Protein AF-A0A265Q9G7-F1 (afdb_monomer)

Sequence (177 aa):
MENTQQPISYIVHAETGEIEKELFEGDRIIRKKQISFSKQHGADLEEDKIYNFGQDKKFSMLSEFASKQLANEKLTASEYRILLLMISNTHYKSGLIAFGNNQPINKEWISINLGLTQKTTDNSIKTLIDRGIIAQNITNHKTKYFFNPYIQYRGRWINKTLYEMFKNTRWAKYDNK

Mean predicted aligned error: 13.47 Å

Structure (mmCIF, N/CA/C/O backbone):
data_AF-A0A265Q9G7-F1
#
_entry.id   AF-A0A265Q9G7-F1
#
loop_
_atom_site.group_PDB
_atom_site.id
_atom_site.type_symbol
_atom_site.label_atom_id
_atom_site.label_alt_id
_atom_site.label_comp_id
_atom_site.label_asym_id
_atom_site.label_entity_id
_atom_site.label_seq_id
_atom_site.pdbx_PDB_ins_code
_atom_site.Cartn_x
_atom_site.Cartn_y
_atom_site.Cartn_z
_atom_site.occupancy
_atom_site.B_iso_or_equiv
_atom_site.auth_seq_id
_atom_site.auth_comp_id
_atom_site.auth_asym_id
_atom_site.auth_atom_id
_atom_site.pdbx_PDB_model_num
ATOM 1 N N . MET A 1 1 ? -11.920 0.282 -57.283 1.00 40.09 1 MET A N 1
ATOM 2 C CA . MET A 1 1 ? -11.358 1.442 -56.564 1.00 40.09 1 MET A CA 1
ATOM 3 C C . MET A 1 1 ? -10.400 0.868 -55.540 1.00 40.09 1 MET A C 1
ATOM 5 O O . MET A 1 1 ? -10.856 0.187 -54.631 1.00 40.09 1 MET A O 1
ATOM 9 N N . GLU A 1 2 ? -9.098 0.975 -55.797 1.00 44.06 2 GLU A N 1
ATOM 10 C CA . GLU A 1 2 ? -8.053 0.414 -54.934 1.00 44.06 2 GLU A CA 1
ATOM 11 C C . GLU A 1 2 ? -8.030 1.160 -53.602 1.00 44.06 2 GLU A C 1
ATOM 13 O O . GLU A 1 2 ? -7.984 2.387 -53.561 1.00 44.06 2 GLU A O 1
ATOM 18 N N . ASN A 1 3 ? -8.124 0.402 -52.515 1.00 50.28 3 ASN A N 1
ATOM 19 C CA . ASN A 1 3 ? -8.133 0.915 -51.155 1.00 50.28 3 ASN A CA 1
ATOM 20 C C . ASN A 1 3 ? -6.670 1.136 -50.738 1.00 50.28 3 ASN A C 1
ATOM 22 O O . ASN A 1 3 ? -6.029 0.232 -50.205 1.00 50.28 3 ASN A O 1
ATOM 26 N N . THR A 1 4 ? -6.097 2.294 -51.062 1.00 56.06 4 THR A N 1
ATOM 27 C CA . THR A 1 4 ? -4.732 2.644 -50.653 1.00 56.06 4 THR A CA 1
ATOM 28 C C . THR A 1 4 ? -4.720 2.987 -49.166 1.00 56.06 4 THR A C 1
ATOM 30 O O . THR A 1 4 ? -5.197 4.034 -48.730 1.00 56.06 4 THR A O 1
ATOM 33 N N . GLN A 1 5 ? -4.209 2.050 -48.369 1.00 65.75 5 GLN A N 1
ATOM 34 C CA . GLN A 1 5 ? -4.050 2.180 -46.925 1.00 65.75 5 GLN A CA 1
ATOM 35 C C . GLN A 1 5 ? -3.048 3.306 -46.630 1.00 65.75 5 GLN A C 1
ATOM 37 O O . GLN A 1 5 ? -1.950 3.306 -47.181 1.00 65.75 5 GLN A O 1
ATOM 42 N N . GLN A 1 6 ? -3.420 4.286 -45.802 1.00 75.56 6 GLN A N 1
ATOM 43 C CA . GLN A 1 6 ? -2.514 5.383 -45.454 1.00 75.56 6 GLN A CA 1
ATOM 44 C C . GLN A 1 6 ? -1.495 4.929 -44.396 1.00 75.56 6 GLN A C 1
ATOM 46 O O . GLN A 1 6 ? -1.888 4.290 -43.414 1.00 75.56 6 GLN A O 1
ATOM 51 N N . PRO A 1 7 ? -0.202 5.255 -44.559 1.00 78.75 7 PRO A N 1
ATOM 52 C CA . PRO A 1 7 ? 0.814 4.931 -43.568 1.00 78.75 7 PRO A CA 1
ATOM 53 C C . PRO A 1 7 ? 0.627 5.768 -42.297 1.00 78.75 7 PRO A C 1
ATOM 55 O O . PRO A 1 7 ? 0.321 6.960 -42.341 1.00 78.75 7 PRO A O 1
ATOM 58 N N . ILE A 1 8 ? 0.826 5.134 -41.142 1.00 84.31 8 ILE A N 1
ATOM 59 C CA . ILE A 1 8 ? 0.659 5.748 -39.816 1.00 84.31 8 ILE A CA 1
ATOM 60 C C . ILE A 1 8 ? 1.959 6.357 -39.279 1.00 84.31 8 ILE A C 1
ATOM 62 O O . ILE A 1 8 ? 1.926 7.150 -38.338 1.00 84.31 8 ILE A O 1
ATOM 66 N N . SER A 1 9 ? 3.113 5.964 -39.825 1.00 82.00 9 SER A N 1
ATOM 67 C CA . SER A 1 9 ? 4.425 6.465 -39.411 1.00 82.00 9 SER A CA 1
ATOM 68 C C . SER A 1 9 ? 5.483 6.204 -40.486 1.00 82.00 9 SER A C 1
ATOM 70 O O . SER A 1 9 ? 5.289 5.365 -41.364 1.00 82.00 9 SER A O 1
ATOM 72 N N . TYR A 1 10 ? 6.616 6.897 -40.392 1.00 85.50 10 TYR A N 1
ATOM 73 C CA . TYR A 1 10 ? 7.725 6.810 -41.339 1.00 85.50 10 TYR A CA 1
ATOM 74 C C . TYR A 1 10 ? 9.041 6.549 -40.605 1.00 85.50 10 TYR A C 1
ATOM 76 O O . TYR A 1 10 ? 9.284 7.080 -39.519 1.00 85.50 10 TYR A O 1
ATOM 84 N N . ILE A 1 11 ? 9.905 5.742 -41.213 1.00 81.06 11 ILE A N 1
ATOM 85 C CA . ILE A 1 11 ? 11.304 5.585 -40.826 1.00 81.06 11 ILE A CA 1
ATOM 86 C C . ILE A 1 11 ? 12.108 6.535 -41.703 1.00 81.06 11 ILE A C 1
ATOM 88 O O . ILE A 1 11 ? 12.110 6.402 -42.925 1.00 81.06 11 ILE A O 1
ATOM 92 N N . VAL A 1 12 ? 12.759 7.503 -41.066 1.00 81.50 12 VAL A N 1
ATOM 93 C CA . VAL A 1 12 ? 13.508 8.564 -41.740 1.00 81.50 12 VAL A CA 1
ATOM 94 C C . VAL A 1 12 ? 14.987 8.402 -41.423 1.00 81.50 12 VAL A C 1
ATOM 96 O O . VAL A 1 12 ? 15.357 8.245 -40.255 1.00 81.50 12 VAL A O 1
ATOM 99 N N . HIS A 1 13 ? 15.828 8.459 -42.453 1.00 77.44 13 HIS A N 1
ATOM 100 C CA . HIS A 1 13 ? 17.273 8.453 -42.290 1.00 77.44 13 HIS A CA 1
ATOM 101 C C . HIS A 1 13 ? 17.716 9.775 -41.648 1.00 77.44 13 HIS A C 1
ATOM 103 O O . HIS A 1 13 ? 17.494 10.859 -42.190 1.00 77.44 13 HIS A O 1
ATOM 109 N N . ALA A 1 14 ? 18.318 9.695 -40.460 1.00 72.31 14 ALA A N 1
ATOM 110 C CA . ALA A 1 14 ? 18.518 10.853 -39.584 1.00 72.31 14 ALA A CA 1
ATOM 111 C C . ALA A 1 14 ? 19.419 11.951 -40.179 1.00 72.31 14 ALA A C 1
ATOM 113 O O . ALA A 1 14 ? 19.280 13.113 -39.809 1.00 72.31 14 ALA A O 1
ATOM 114 N N . GLU A 1 15 ? 20.331 11.590 -41.083 1.00 72.81 15 GLU A N 1
ATOM 115 C CA . GLU A 1 15 ? 21.311 12.517 -41.663 1.00 72.81 15 GLU A CA 1
ATOM 116 C C . GLU A 1 15 ? 20.863 13.111 -43.004 1.00 72.81 15 GLU A C 1
ATOM 118 O O . GLU A 1 15 ? 21.258 14.223 -43.342 1.00 72.81 15 GLU A O 1
ATOM 123 N N . THR A 1 16 ? 20.029 12.396 -43.764 1.00 79.25 16 THR A N 1
ATOM 124 C CA . THR A 1 16 ? 19.610 12.807 -45.119 1.00 79.25 16 THR A CA 1
ATOM 125 C C . THR A 1 16 ? 18.163 13.286 -45.169 1.00 79.25 16 THR A C 1
ATOM 127 O O . THR A 1 16 ? 17.771 13.950 -46.123 1.00 79.25 16 THR A O 1
ATOM 130 N N . GLY A 1 17 ? 17.356 12.975 -44.148 1.00 75.69 17 GLY A N 1
ATOM 131 C CA . GLY A 1 17 ? 15.930 13.301 -44.117 1.00 75.69 17 GLY A CA 1
ATOM 132 C C . GLY A 1 17 ? 15.085 12.475 -45.092 1.00 75.69 17 GLY A C 1
ATOM 133 O O . GLY A 1 17 ? 13.884 12.709 -45.203 1.00 75.69 17 GLY A O 1
ATOM 134 N N . GLU A 1 18 ? 15.688 11.509 -45.786 1.00 82.94 18 GLU A N 1
ATOM 135 C CA . GLU A 1 18 ? 14.992 10.640 -46.727 1.00 82.94 18 GLU A CA 1
ATOM 136 C C . GLU A 1 18 ? 14.140 9.610 -45.982 1.00 82.94 18 GLU A C 1
ATOM 138 O O . GLU A 1 18 ? 14.549 9.036 -44.967 1.00 82.94 18 GLU A O 1
ATOM 143 N N . ILE A 1 19 ? 12.929 9.380 -46.488 1.00 83.88 19 ILE A N 1
ATOM 144 C CA . ILE A 1 19 ? 12.031 8.352 -45.969 1.00 83.88 19 ILE A CA 1
ATOM 145 C C . ILE A 1 19 ? 12.534 7.003 -46.479 1.00 83.88 19 ILE A C 1
ATOM 147 O O . ILE A 1 19 ? 12.417 6.695 -47.661 1.00 83.88 19 ILE A O 1
ATOM 151 N N . GLU A 1 20 ? 13.079 6.185 -45.584 1.00 80.62 20 GLU A N 1
ATOM 152 C CA . GLU A 1 20 ? 13.533 4.834 -45.920 1.00 80.62 20 GLU A CA 1
ATOM 153 C C . GLU A 1 20 ? 12.378 3.836 -45.957 1.00 80.62 20 GLU A C 1
ATOM 155 O O . GLU A 1 20 ? 12.434 2.833 -46.674 1.00 80.62 20 GLU A O 1
ATOM 160 N N . LYS A 1 21 ? 11.345 4.054 -45.132 1.00 81.56 21 LYS A N 1
ATOM 161 C CA . LYS A 1 21 ? 10.238 3.106 -45.017 1.00 81.56 21 LYS A CA 1
ATOM 162 C C . LYS A 1 21 ? 8.968 3.721 -44.458 1.00 81.56 21 LYS A C 1
ATOM 164 O O . LYS A 1 21 ? 9.014 4.567 -43.571 1.00 81.56 21 LYS A O 1
ATOM 169 N N . GLU A 1 22 ? 7.838 3.200 -44.906 1.00 85.88 22 GLU A N 1
ATOM 170 C CA . GLU A 1 22 ? 6.513 3.516 -44.380 1.00 85.88 22 GLU A CA 1
ATOM 171 C C . GLU A 1 22 ? 6.042 2.388 -43.455 1.00 85.88 22 GLU A C 1
ATOM 173 O O . GLU A 1 22 ? 6.339 1.214 -43.692 1.00 85.88 22 GLU A O 1
ATOM 178 N N . LEU A 1 23 ? 5.350 2.746 -42.375 1.00 82.06 23 LEU A N 1
ATOM 179 C CA . LEU A 1 23 ? 4.762 1.811 -41.420 1.00 82.06 23 LEU A CA 1
ATOM 180 C C . LEU A 1 23 ? 3.245 1.903 -41.494 1.00 82.06 23 LEU A C 1
ATOM 182 O O . LEU A 1 23 ? 2.675 2.991 -41.376 1.00 82.06 23 LEU A O 1
ATOM 186 N N . PHE A 1 24 ? 2.603 0.748 -41.617 1.00 84.81 24 PHE A N 1
ATOM 187 C CA . PHE A 1 24 ? 1.154 0.625 -41.655 1.00 84.81 24 PHE A CA 1
ATOM 188 C C . PHE A 1 24 ? 0.618 0.097 -40.323 1.00 84.81 24 PHE A C 1
ATOM 190 O O . PHE A 1 24 ? 1.358 -0.323 -39.427 1.00 84.81 24 PHE A O 1
ATOM 197 N N . GLU A 1 25 ? -0.698 0.162 -40.155 1.00 68.38 25 GLU A N 1
ATOM 198 C CA . GLU A 1 25 ? -1.356 -0.310 -38.942 1.00 68.38 25 GLU A CA 1
ATOM 199 C C . GLU A 1 25 ? -1.080 -1.807 -38.710 1.00 68.38 25 GLU A C 1
ATOM 201 O O . GLU A 1 25 ? -1.406 -2.654 -39.536 1.00 68.38 25 GLU A O 1
ATOM 206 N N . GLY A 1 26 ? -0.451 -2.127 -37.573 1.00 75.00 26 GLY A N 1
ATOM 207 C CA . GLY A 1 26 ? -0.029 -3.486 -37.212 1.00 75.00 26 GLY A CA 1
ATOM 208 C C . GLY A 1 26 ? 1.482 -3.724 -37.290 1.00 75.00 26 GLY A C 1
ATOM 209 O O . GLY A 1 26 ? 1.981 -4.635 -36.619 1.00 75.00 26 GLY A O 1
ATOM 210 N N . ASP A 1 27 ? 2.225 -2.875 -38.004 1.00 75.75 27 ASP A N 1
ATOM 211 C CA . ASP A 1 27 ? 3.679 -2.990 -38.100 1.00 75.75 27 ASP A CA 1
ATOM 212 C C . ASP A 1 27 ? 4.377 -2.663 -36.775 1.00 75.75 27 ASP A C 1
ATOM 214 O O . ASP A 1 27 ? 3.950 -1.818 -35.980 1.00 75.75 27 ASP A O 1
ATOM 218 N N . ARG A 1 28 ? 5.497 -3.349 -36.519 1.00 71.25 28 ARG A N 1
ATOM 219 C CA . ARG A 1 28 ? 6.314 -3.155 -35.315 1.00 71.25 28 ARG A CA 1
ATOM 220 C C . ARG A 1 28 ? 7.788 -3.045 -35.668 1.00 71.25 28 ARG A C 1
ATOM 222 O O . ARG A 1 28 ? 8.357 -3.940 -36.287 1.00 71.25 28 ARG A O 1
ATOM 229 N N . ILE A 1 29 ? 8.437 -1.996 -35.170 1.00 73.44 29 ILE A N 1
ATOM 230 C CA . ILE A 1 29 ? 9.898 -1.898 -35.193 1.00 73.44 29 ILE A CA 1
ATOM 231 C C . ILE A 1 29 ? 10.451 -2.755 -34.051 1.00 73.44 29 ILE A C 1
ATOM 233 O O . ILE A 1 29 ? 10.266 -2.442 -32.874 1.00 73.44 29 ILE A O 1
ATOM 237 N N . ILE A 1 30 ? 11.150 -3.835 -34.397 1.00 72.31 30 ILE A N 1
ATOM 238 C CA . ILE A 1 30 ? 11.772 -4.745 -33.429 1.00 72.31 30 ILE A CA 1
ATOM 239 C C . ILE A 1 30 ? 13.288 -4.662 -33.581 1.00 72.31 30 ILE A C 1
ATOM 241 O O . ILE A 1 30 ? 13.830 -4.769 -34.680 1.00 72.31 30 ILE A O 1
ATOM 245 N N . ARG A 1 31 ? 14.006 -4.490 -32.465 1.00 72.00 31 ARG A N 1
ATOM 246 C CA . ARG A 1 31 ? 15.474 -4.441 -32.493 1.00 72.00 31 ARG A CA 1
ATOM 247 C C . ARG A 1 31 ? 16.039 -5.817 -32.840 1.00 72.00 31 ARG A C 1
ATOM 249 O O . ARG A 1 31 ? 15.601 -6.823 -32.287 1.00 72.00 31 ARG A O 1
ATOM 256 N N . LYS A 1 32 ? 17.104 -5.861 -33.648 1.00 72.75 32 LYS A N 1
ATOM 257 C CA . LYS A 1 32 ? 17.791 -7.106 -34.050 1.00 72.75 32 LYS A CA 1
ATOM 258 C C . LYS A 1 32 ? 18.142 -8.011 -32.857 1.00 72.75 32 LYS A C 1
ATOM 260 O O . LYS A 1 32 ? 17.951 -9.217 -32.942 1.00 72.75 32 LYS A O 1
ATOM 265 N N . LYS A 1 33 ? 18.533 -7.418 -31.718 1.00 69.94 33 LYS A N 1
ATOM 266 C CA . LYS A 1 33 ? 18.811 -8.121 -30.449 1.00 69.94 33 LYS A CA 1
ATOM 267 C C . LYS A 1 33 ? 17.591 -8.845 -29.853 1.00 69.94 33 LYS A C 1
ATOM 269 O O . LYS A 1 33 ? 17.749 -9.902 -29.257 1.00 69.94 33 LYS A O 1
ATOM 274 N N . GLN A 1 34 ? 16.384 -8.290 -29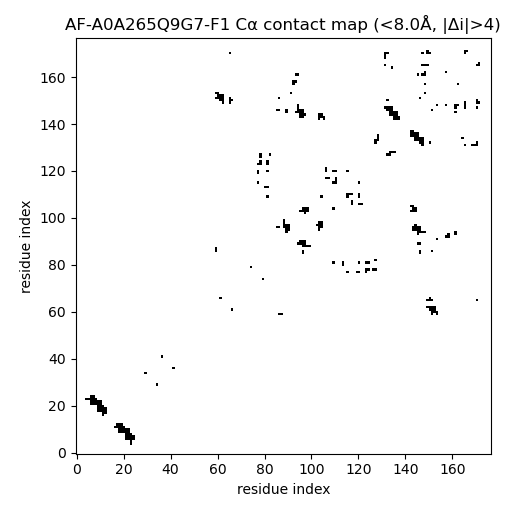.995 1.00 54.53 34 GLN A N 1
ATOM 275 C CA . GLN A 1 34 ? 15.147 -8.942 -29.540 1.00 54.53 34 GLN A CA 1
ATOM 276 C C . GLN A 1 34 ? 14.759 -10.103 -30.458 1.00 54.53 34 GLN A C 1
ATOM 278 O O . GLN A 1 34 ? 14.300 -11.131 -29.972 1.00 54.53 34 GLN A O 1
ATOM 283 N N . ILE A 1 35 ? 14.990 -9.963 -31.769 1.00 65.50 35 ILE A N 1
ATOM 284 C CA . ILE A 1 35 ? 14.746 -11.035 -32.743 1.00 65.50 35 ILE A CA 1
ATOM 285 C C . ILE A 1 35 ? 15.688 -12.211 -32.480 1.00 65.50 35 ILE A C 1
ATOM 287 O O . ILE A 1 35 ? 15.236 -13.350 -32.445 1.00 65.50 35 ILE A O 1
ATOM 291 N N . SER A 1 36 ? 16.981 -11.951 -32.268 1.00 68.31 36 SER A N 1
ATOM 292 C CA . SER A 1 36 ? 17.952 -13.013 -31.991 1.00 68.31 36 SER A CA 1
ATOM 293 C C . SER A 1 36 ? 17.699 -13.697 -30.648 1.00 68.31 36 SER A C 1
ATOM 295 O O . SER A 1 36 ? 17.735 -14.919 -30.596 1.00 68.31 36 SER A O 1
ATOM 297 N N . PHE A 1 37 ? 17.344 -12.952 -29.597 1.00 64.19 37 PHE A N 1
ATOM 298 C CA . PHE A 1 37 ? 16.966 -13.543 -28.309 1.00 64.19 37 PHE A CA 1
ATOM 299 C C . PHE A 1 37 ? 15.726 -14.448 -28.422 1.00 64.19 37 PHE A C 1
ATOM 301 O O . PHE A 1 37 ? 15.760 -15.582 -27.955 1.00 64.19 37 PHE A O 1
ATOM 308 N N . SER A 1 38 ? 14.674 -13.973 -29.102 1.00 58.59 38 SER A N 1
ATOM 309 C CA . SER A 1 38 ? 13.429 -14.724 -29.323 1.00 58.59 38 SER A CA 1
ATOM 310 C C . SER A 1 38 ? 13.631 -15.962 -30.203 1.00 58.59 38 SER A C 1
ATOM 312 O O . SER A 1 38 ? 13.090 -17.017 -29.911 1.00 58.59 38 SER A O 1
ATOM 314 N N . LYS A 1 39 ? 14.462 -15.881 -31.252 1.00 66.12 39 LYS A N 1
ATOM 315 C CA . LYS A 1 39 ? 14.786 -17.047 -32.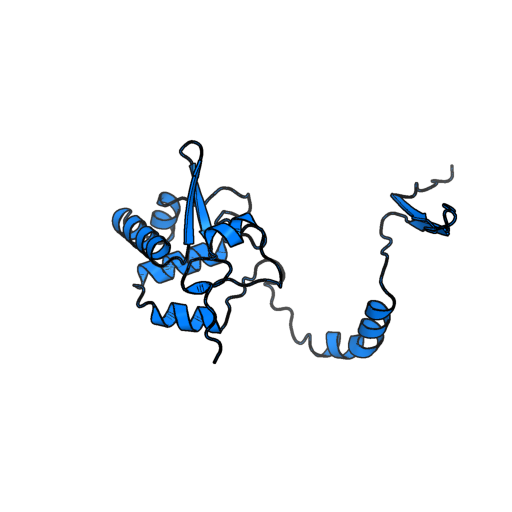092 1.00 66.12 39 LYS A CA 1
ATOM 316 C C . LYS A 1 39 ? 15.619 -18.099 -31.362 1.00 66.12 39 LYS A C 1
ATOM 318 O O . LYS A 1 39 ? 15.466 -19.277 -31.648 1.00 66.12 39 LYS A O 1
ATOM 323 N N . GLN A 1 40 ? 16.512 -17.672 -30.471 1.00 64.88 40 GLN A N 1
ATOM 324 C CA . GLN A 1 40 ? 17.463 -18.559 -29.801 1.00 64.88 40 GLN A CA 1
ATOM 325 C C . GLN A 1 40 ? 16.873 -19.247 -28.561 1.00 64.88 40 GLN A C 1
ATOM 327 O O . GLN A 1 40 ? 17.315 -20.336 -28.236 1.00 64.88 40 GLN A O 1
ATOM 332 N N . HIS A 1 41 ? 15.870 -18.641 -27.918 1.00 58.06 41 HIS A N 1
ATOM 333 C CA . HIS A 1 41 ? 15.236 -19.161 -26.694 1.00 58.06 41 HIS A CA 1
ATOM 334 C C . HIS A 1 41 ? 13.718 -19.347 -26.852 1.00 58.06 41 HIS A C 1
ATOM 336 O O . HIS A 1 41 ? 13.001 -19.523 -25.875 1.00 58.06 41 HIS A O 1
ATOM 342 N N . GLY A 1 42 ? 13.187 -19.228 -28.073 1.00 56.75 42 GLY A N 1
ATOM 343 C CA . GLY A 1 42 ? 11.744 -19.276 -28.328 1.00 56.75 42 GLY A CA 1
ATOM 344 C C . GLY A 1 42 ? 11.127 -20.646 -28.065 1.00 56.75 42 GLY A C 1
ATOM 345 O O . GLY A 1 42 ? 9.974 -20.705 -27.657 1.00 56.75 42 GLY A O 1
ATOM 346 N N . ALA A 1 43 ? 11.902 -21.717 -28.264 1.00 55.16 43 ALA A N 1
ATOM 347 C CA . ALA A 1 43 ? 11.505 -23.079 -27.918 1.00 55.16 43 ALA A CA 1
ATOM 348 C C . ALA A 1 43 ? 11.440 -23.253 -26.391 1.00 55.16 43 ALA A C 1
ATOM 350 O O . ALA A 1 43 ? 10.379 -23.587 -25.879 1.00 55.16 43 ALA A O 1
ATOM 351 N N . ASP A 1 44 ? 12.500 -22.878 -25.669 1.00 55.12 44 ASP A N 1
ATOM 352 C CA . ASP A 1 44 ? 12.564 -22.936 -24.198 1.00 55.12 44 ASP A CA 1
ATOM 353 C C . ASP A 1 44 ? 11.450 -22.103 -23.525 1.00 55.12 44 ASP A C 1
ATOM 355 O O . ASP A 1 44 ? 10.844 -22.513 -22.539 1.00 55.12 44 ASP A O 1
ATOM 359 N N . LEU A 1 45 ? 11.120 -20.934 -24.093 1.00 55.19 45 LEU A N 1
ATOM 360 C CA . LEU A 1 45 ? 10.052 -20.050 -23.603 1.00 55.19 45 LEU A CA 1
ATOM 361 C C . LEU A 1 45 ? 8.634 -20.612 -23.796 1.00 55.19 45 LEU A C 1
ATOM 363 O O . LEU A 1 45 ? 7.710 -20.130 -23.138 1.00 55.19 45 LEU A O 1
ATOM 367 N N . GLU A 1 46 ? 8.436 -21.547 -24.724 1.00 56.16 46 GLU A N 1
ATOM 368 C CA . GLU A 1 46 ? 7.159 -22.239 -24.947 1.00 56.16 46 GLU A CA 1
ATOM 369 C C . GLU A 1 46 ? 7.111 -23.578 -24.195 1.00 56.16 46 GLU A C 1
ATOM 371 O O . GLU A 1 46 ? 6.053 -23.940 -23.687 1.00 56.16 46 GLU A O 1
ATOM 376 N N . GLU A 1 47 ? 8.245 -24.269 -24.050 1.00 53.38 47 GLU A N 1
ATOM 377 C CA . GLU A 1 47 ? 8.360 -25.552 -23.342 1.00 53.38 47 GLU A CA 1
ATOM 378 C C . GLU A 1 47 ? 8.146 -25.401 -21.820 1.00 53.38 47 GLU A C 1
ATOM 380 O O . GLU A 1 47 ? 7.482 -26.232 -21.201 1.00 53.38 47 GLU A O 1
ATOM 385 N N . ASP A 1 48 ? 8.574 -24.276 -21.231 1.00 53.75 48 ASP A N 1
ATOM 386 C CA . ASP A 1 48 ? 8.352 -23.947 -19.810 1.00 53.75 48 ASP A CA 1
ATOM 387 C C . ASP A 1 48 ? 6.954 -23.364 -19.500 1.00 53.75 48 ASP A C 1
ATOM 389 O O . ASP A 1 48 ? 6.604 -23.126 -18.335 1.00 53.75 48 ASP A O 1
ATOM 393 N N . LYS A 1 49 ? 6.098 -23.132 -20.505 1.00 54.72 49 LYS A N 1
ATOM 394 C CA . LYS A 1 49 ? 4.701 -22.708 -20.290 1.00 54.72 49 LYS A CA 1
ATOM 395 C C . LYS A 1 49 ? 3.821 -23.920 -19.999 1.00 54.72 49 LYS A C 1
ATOM 397 O O . LYS A 1 49 ? 2.931 -24.268 -20.766 1.00 54.72 49 LYS A O 1
ATOM 402 N N . ILE A 1 50 ? 4.049 -24.541 -18.846 1.00 55.56 50 ILE A N 1
ATOM 403 C CA . ILE A 1 50 ? 3.387 -25.796 -18.471 1.00 55.56 50 ILE A CA 1
ATOM 404 C C . ILE A 1 50 ? 1.866 -25.594 -18.288 1.00 55.56 50 ILE A C 1
ATOM 406 O O . ILE A 1 50 ? 1.083 -26.450 -18.688 1.00 55.56 50 ILE A O 1
ATOM 410 N N . TYR A 1 51 ? 1.419 -24.450 -17.746 1.00 56.81 51 TYR A N 1
ATOM 411 C CA . TYR A 1 51 ? -0.008 -24.125 -17.591 1.00 56.81 51 TYR A CA 1
ATOM 412 C C . TYR A 1 51 ? -0.280 -22.615 -17.639 1.00 56.81 51 TYR A C 1
ATOM 414 O O . TYR A 1 51 ? 0.473 -21.810 -17.087 1.00 56.81 51 TYR A O 1
ATOM 422 N N . ASN A 1 52 ? -1.414 -22.222 -18.232 1.00 57.81 52 ASN A N 1
ATOM 423 C CA . ASN A 1 52 ? -1.932 -20.863 -18.086 1.00 57.81 52 ASN A CA 1
ATOM 424 C C . ASN A 1 52 ? -2.443 -20.663 -16.647 1.00 57.81 52 ASN A C 1
ATOM 426 O O . ASN A 1 52 ? -3.436 -21.263 -16.243 1.00 57.81 52 ASN A O 1
ATOM 430 N N . PHE A 1 53 ? -1.772 -19.796 -15.888 1.00 62.00 53 PHE A N 1
ATOM 431 C CA . PHE A 1 53 ? -2.095 -19.480 -14.493 1.00 62.00 53 PHE A CA 1
ATOM 432 C C . PHE A 1 53 ? -3.446 -18.751 -14.307 1.00 62.00 53 PHE A C 1
ATOM 434 O O . PHE A 1 53 ? -3.895 -18.568 -13.178 1.00 62.00 53 PHE A O 1
ATOM 441 N N . GLY A 1 54 ? -4.109 -18.308 -15.385 1.00 60.75 54 GLY A N 1
ATOM 442 C CA . GLY A 1 54 ? -5.478 -17.767 -15.352 1.00 60.75 54 GLY A CA 1
ATOM 443 C C . GLY A 1 54 ? -5.638 -16.415 -14.638 1.00 60.75 54 GLY A C 1
ATOM 444 O O . GLY A 1 54 ? -6.758 -15.934 -14.457 1.00 60.75 54 GLY A O 1
ATOM 445 N N . GLN A 1 55 ? -4.534 -15.792 -14.210 1.00 60.16 55 GLN A N 1
ATOM 446 C CA . GLN A 1 55 ? -4.486 -14.464 -13.575 1.00 60.16 55 GLN A CA 1
ATOM 447 C C . GLN A 1 55 ? -3.691 -13.437 -14.391 1.00 60.16 55 GLN A C 1
ATOM 449 O O . GLN A 1 55 ? -3.314 -12.368 -13.899 1.00 60.16 55 GLN A O 1
ATOM 454 N N . ASP A 1 56 ? -3.465 -13.751 -15.658 1.00 55.72 56 ASP A N 1
ATOM 455 C CA . ASP A 1 56 ? -2.603 -13.120 -16.655 1.00 55.72 56 ASP A CA 1
ATOM 456 C C . ASP A 1 56 ? -2.829 -11.606 -16.853 1.00 55.72 56 ASP A C 1
ATOM 458 O O . ASP A 1 56 ? -2.006 -10.928 -17.465 1.00 55.72 56 ASP A O 1
ATOM 462 N N . LYS A 1 57 ? -3.878 -11.024 -16.252 1.00 57.00 57 LYS A N 1
ATOM 463 C CA . LYS A 1 57 ? -4.192 -9.586 -16.330 1.00 57.00 57 LYS A CA 1
ATOM 464 C C . LYS A 1 57 ? -4.265 -8.844 -14.989 1.00 57.00 57 LYS A C 1
ATOM 466 O O . LYS A 1 57 ? -4.324 -7.616 -15.006 1.00 57.00 57 LYS A O 1
ATOM 471 N N . LYS A 1 58 ? -4.278 -9.528 -13.835 1.00 63.66 58 LYS A N 1
ATOM 472 C CA . LYS A 1 58 ? -4.539 -8.894 -12.519 1.00 63.66 58 LYS A CA 1
ATOM 473 C C . LYS A 1 58 ? -3.743 -9.495 -11.355 1.00 63.66 58 LYS A C 1
ATOM 475 O O . LYS A 1 58 ? -4.265 -9.651 -10.259 1.00 63.66 58 LYS A O 1
ATOM 480 N N . PHE A 1 59 ? -2.469 -9.805 -11.563 1.00 67.50 59 PHE A N 1
ATOM 481 C CA . PHE A 1 59 ? -1.584 -10.156 -10.449 1.00 67.50 59 PHE A CA 1
ATOM 482 C C . PHE A 1 59 ? -0.931 -8.901 -9.849 1.00 67.50 59 PHE A C 1
ATOM 484 O O . PHE A 1 59 ? -0.890 -7.848 -10.491 1.00 67.50 59 PHE A O 1
ATOM 491 N N . SER A 1 60 ? -0.415 -9.006 -8.630 1.00 69.94 60 SER A N 1
ATOM 492 C CA . SER A 1 60 ? 0.447 -8.020 -7.974 1.00 69.94 60 SER A CA 1
ATOM 493 C C . SER A 1 60 ? 1.691 -8.746 -7.469 1.00 69.94 60 SER A C 1
ATOM 495 O O . SER A 1 60 ? 1.592 -9.903 -7.072 1.00 69.94 60 SER A O 1
ATOM 497 N N . MET A 1 61 ? 2.852 -8.093 -7.505 1.00 76.38 61 MET A N 1
ATOM 498 C CA . MET A 1 61 ? 4.101 -8.666 -7.010 1.00 76.38 61 MET A CA 1
ATOM 499 C C . MET A 1 61 ? 4.512 -7.942 -5.728 1.00 76.38 61 MET A C 1
ATOM 501 O O . MET A 1 61 ? 4.559 -6.712 -5.681 1.00 76.38 61 MET A O 1
ATOM 505 N N . LEU A 1 62 ? 4.779 -8.718 -4.683 1.00 80.00 62 LEU A N 1
ATOM 506 C CA . LEU A 1 62 ? 5.372 -8.240 -3.440 1.00 80.00 62 LEU A CA 1
ATOM 507 C C . LEU A 1 62 ? 6.850 -8.618 -3.447 1.00 80.00 62 LEU A C 1
ATOM 509 O O . LEU A 1 62 ? 7.202 -9.736 -3.817 1.00 80.00 62 LEU A O 1
ATOM 513 N N . SER A 1 63 ? 7.714 -7.682 -3.055 1.00 77.38 63 SER A N 1
ATOM 514 C CA . SER A 1 63 ? 9.137 -7.979 -2.876 1.00 77.38 63 SER A CA 1
ATOM 515 C C . SER A 1 63 ? 9.304 -9.011 -1.756 1.00 77.38 63 SER A C 1
ATOM 517 O O . SER A 1 63 ? 8.636 -8.909 -0.726 1.00 77.38 63 SER A O 1
ATOM 519 N N . GLU A 1 64 ? 10.194 -9.991 -1.921 1.00 80.62 64 GLU A N 1
ATOM 520 C CA . GLU A 1 64 ? 10.496 -10.967 -0.864 1.00 80.62 64 GLU A CA 1
ATOM 521 C C . GLU A 1 64 ? 11.005 -10.267 0.406 1.00 80.62 64 GLU A C 1
ATOM 523 O O . GLU A 1 64 ? 10.532 -10.539 1.512 1.00 80.62 64 GLU A O 1
ATOM 528 N N . PHE A 1 65 ? 11.915 -9.303 0.236 1.00 82.12 65 PHE A N 1
ATOM 529 C CA . PHE A 1 65 ? 12.444 -8.478 1.319 1.00 82.12 65 PHE A CA 1
ATOM 530 C C . PHE A 1 65 ? 11.322 -7.729 2.043 1.00 82.12 65 PHE A C 1
ATOM 532 O O . PHE A 1 65 ? 11.196 -7.813 3.265 1.00 82.12 65 PHE A O 1
ATOM 539 N N . ALA A 1 66 ? 10.449 -7.064 1.285 1.00 83.94 66 ALA A N 1
ATOM 540 C CA . ALA A 1 66 ? 9.336 -6.323 1.861 1.00 83.94 66 ALA A CA 1
ATOM 541 C C . ALA A 1 66 ? 8.294 -7.233 2.521 1.00 83.94 66 ALA A C 1
ATOM 543 O O . ALA A 1 66 ? 7.718 -6.861 3.537 1.00 83.94 66 ALA A O 1
ATOM 544 N N . SER A 1 67 ? 8.068 -8.432 1.982 1.00 86.88 67 SER A N 1
ATOM 545 C CA . SER A 1 67 ? 7.142 -9.415 2.553 1.00 86.88 67 SER A CA 1
ATOM 546 C C . SER A 1 67 ? 7.629 -9.896 3.920 1.00 86.88 67 SER A C 1
ATOM 548 O O . SER A 1 67 ? 6.851 -9.945 4.871 1.00 86.88 67 SER A O 1
ATOM 550 N N . LYS A 1 68 ? 8.935 -10.170 4.051 1.00 88.31 68 LYS A N 1
ATOM 551 C CA . LYS A 1 68 ? 9.574 -10.506 5.333 1.00 88.31 68 LYS A CA 1
ATOM 552 C C . LYS A 1 68 ? 9.505 -9.343 6.323 1.00 88.31 68 LYS A C 1
ATOM 554 O O . LYS A 1 68 ? 9.197 -9.552 7.493 1.00 88.31 68 LYS A O 1
ATOM 559 N N . GLN A 1 69 ? 9.757 -8.118 5.864 1.00 87.69 69 GLN A N 1
ATOM 560 C CA . GLN A 1 69 ? 9.622 -6.929 6.707 1.00 87.69 69 GLN A CA 1
ATOM 561 C C . GLN A 1 69 ? 8.180 -6.727 7.185 1.00 87.69 69 GLN A C 1
ATOM 563 O O . GLN A 1 69 ? 7.967 -6.562 8.382 1.00 87.69 69 GLN A O 1
ATOM 568 N N . LEU A 1 70 ? 7.194 -6.823 6.285 1.00 91.75 70 LEU A N 1
ATOM 569 C CA . LEU A 1 70 ? 5.771 -6.746 6.620 1.00 91.75 70 LEU A CA 1
ATOM 570 C C . LEU A 1 70 ? 5.386 -7.783 7.674 1.00 91.75 70 LEU A C 1
ATOM 572 O O . LEU A 1 70 ? 4.738 -7.415 8.647 1.00 91.75 70 LEU A O 1
ATOM 576 N N . ALA A 1 71 ? 5.833 -9.036 7.530 1.00 90.94 71 ALA A N 1
ATOM 577 C CA . ALA A 1 71 ? 5.578 -10.091 8.512 1.00 90.94 71 ALA A CA 1
ATOM 578 C C . ALA A 1 71 ? 6.089 -9.726 9.922 1.00 90.94 71 ALA A C 1
ATOM 580 O O . ALA A 1 71 ? 5.460 -10.068 10.925 1.00 90.94 71 ALA A O 1
ATOM 581 N N . ASN A 1 72 ? 7.189 -8.971 10.001 1.00 90.62 72 ASN A N 1
ATOM 582 C CA . ASN A 1 72 ? 7.790 -8.509 11.251 1.00 90.62 72 ASN A CA 1
ATOM 583 C C . ASN A 1 72 ? 7.173 -7.212 11.806 1.00 90.62 72 ASN A C 1
ATOM 585 O O . ASN A 1 72 ? 7.518 -6.812 12.919 1.00 90.62 72 ASN A O 1
ATOM 589 N N . GLU A 1 73 ? 6.239 -6.562 11.100 1.00 90.12 73 GLU A N 1
ATOM 590 C CA . GLU A 1 73 ? 5.643 -5.295 11.551 1.00 90.12 73 GLU A CA 1
ATOM 591 C C . GLU A 1 73 ? 4.667 -5.416 12.719 1.00 90.12 73 GLU A C 1
ATOM 593 O O . GLU A 1 73 ? 4.207 -4.398 13.243 1.00 90.12 73 GLU A O 1
ATOM 598 N N . LYS A 1 74 ? 4.375 -6.647 13.160 1.00 93.69 74 LYS A N 1
ATOM 599 C CA . LYS A 1 74 ? 3.429 -6.939 14.249 1.00 93.69 74 LYS A CA 1
ATOM 600 C C . LYS A 1 74 ? 2.058 -6.290 14.017 1.00 93.69 74 LYS A C 1
ATOM 602 O O . LYS A 1 74 ? 1.411 -5.850 14.967 1.00 93.69 74 LYS A O 1
ATOM 607 N N . LEU A 1 75 ? 1.626 -6.228 12.756 1.00 96.25 75 LEU A N 1
ATOM 608 C CA . LEU A 1 75 ? 0.281 -5.784 12.411 1.00 96.25 75 LEU A CA 1
ATOM 609 C C . LEU A 1 75 ? -0.749 -6.755 13.001 1.00 96.25 75 LEU A C 1
ATOM 611 O O 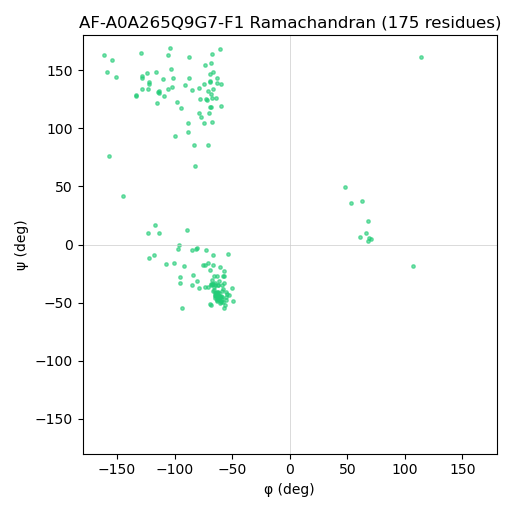. LEU A 1 75 ? -0.550 -7.970 13.052 1.00 96.25 75 LEU A O 1
ATOM 615 N N . THR A 1 76 ? -1.870 -6.208 13.441 1.00 97.62 76 THR A N 1
ATOM 616 C CA . THR A 1 76 ? -3.039 -6.973 13.867 1.00 97.62 76 THR A CA 1
ATOM 617 C C . THR A 1 76 ? -3.686 -7.689 12.680 1.00 97.62 76 THR A C 1
ATOM 619 O O . THR A 1 76 ? -3.487 -7.332 11.516 1.00 97.62 76 THR A O 1
ATOM 622 N N . ALA A 1 77 ? -4.539 -8.676 12.964 1.00 96.94 77 ALA A N 1
ATOM 623 C CA . ALA A 1 77 ? -5.291 -9.380 11.924 1.00 96.94 77 ALA A CA 1
ATOM 624 C C . ALA A 1 77 ? -6.114 -8.419 11.042 1.00 96.94 77 ALA A C 1
ATOM 626 O O . ALA A 1 77 ? -6.137 -8.563 9.821 1.00 96.94 77 ALA A O 1
ATOM 627 N N . SER A 1 78 ? -6.752 -7.406 11.638 1.00 97.94 78 SER A N 1
ATOM 628 C CA . SER A 1 78 ? -7.526 -6.400 10.898 1.00 97.94 78 SER A CA 1
ATOM 629 C C . SER A 1 78 ? -6.648 -5.544 9.985 1.00 97.94 78 SER A C 1
ATOM 631 O O . SER A 1 78 ? -7.013 -5.303 8.836 1.00 97.94 78 SER A O 1
ATOM 633 N N . GLU A 1 79 ? -5.470 -5.133 10.457 1.00 98.31 79 GLU A N 1
ATOM 634 C CA . GLU A 1 79 ? -4.511 -4.365 9.657 1.00 98.31 79 GLU A CA 1
ATOM 635 C C . GLU A 1 79 ? -3.992 -5.175 8.469 1.00 98.31 79 GLU A C 1
ATOM 637 O O . GLU A 1 79 ? -3.959 -4.651 7.358 1.00 98.31 79 GLU A O 1
ATOM 642 N N . TYR A 1 80 ? -3.681 -6.462 8.657 1.00 97.31 80 TYR A N 1
ATOM 643 C CA . TYR A 1 80 ? -3.306 -7.341 7.546 1.00 97.31 80 TYR A CA 1
ATOM 644 C C . TYR A 1 80 ? -4.439 -7.533 6.535 1.00 97.31 80 TYR A C 1
ATOM 646 O O . TYR A 1 80 ? -4.193 -7.499 5.3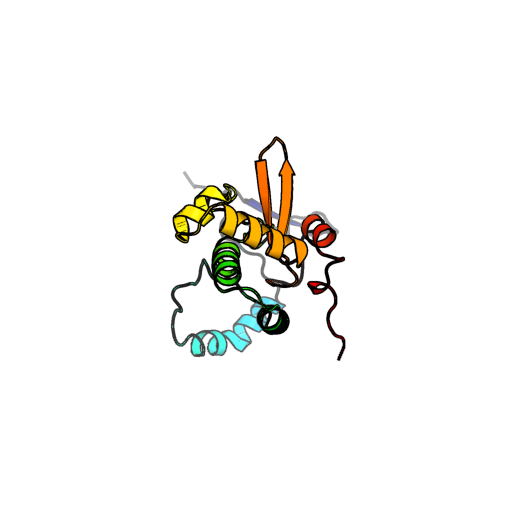30 1.00 97.31 80 TYR A O 1
ATOM 654 N N . ARG A 1 81 ? -5.689 -7.694 6.987 1.00 97.81 81 ARG A N 1
ATOM 655 C CA . ARG A 1 81 ? -6.845 -7.810 6.078 1.00 97.81 81 ARG A CA 1
ATOM 656 C C . ARG A 1 81 ? -7.016 -6.550 5.228 1.00 97.81 81 ARG A C 1
ATOM 658 O O . ARG A 1 81 ? -7.200 -6.657 4.017 1.00 97.81 81 ARG A O 1
ATOM 665 N N . ILE A 1 82 ? -6.900 -5.370 5.840 1.00 98.19 82 ILE A N 1
ATOM 666 C CA . ILE A 1 82 ? -6.958 -4.084 5.127 1.00 98.19 82 ILE A CA 1
ATOM 667 C C . ILE A 1 82 ? -5.779 -3.947 4.162 1.00 98.19 82 ILE A C 1
ATOM 669 O O . ILE A 1 82 ? -5.979 -3.567 3.011 1.00 98.19 82 ILE A O 1
ATOM 673 N N . LEU A 1 83 ? -4.568 -4.299 4.597 1.00 96.12 83 LEU A N 1
ATOM 674 C CA . LEU A 1 83 ? -3.363 -4.265 3.774 1.00 96.12 83 LEU A CA 1
ATOM 675 C C . LEU A 1 83 ? -3.521 -5.102 2.498 1.00 96.12 83 LEU A C 1
ATOM 677 O O . LEU A 1 83 ? -3.294 -4.598 1.401 1.00 96.12 83 LEU A O 1
ATOM 681 N N . LEU A 1 84 ? -3.938 -6.363 2.635 1.00 94.50 84 LEU A N 1
ATOM 682 C CA . LEU A 1 84 ? -4.134 -7.282 1.511 1.00 94.50 84 LEU A CA 1
ATOM 683 C C . LEU A 1 84 ? -5.225 -6.781 0.555 1.00 94.50 84 LEU A C 1
ATOM 685 O O . LEU A 1 84 ? -5.046 -6.817 -0.665 1.00 94.50 84 LEU A O 1
ATOM 689 N N . LEU A 1 85 ? -6.321 -6.240 1.100 1.00 95.06 85 LEU A N 1
ATOM 690 C CA . LEU A 1 85 ? -7.376 -5.621 0.301 1.00 95.06 85 LEU A CA 1
ATOM 691 C C . LEU A 1 85 ? -6.844 -4.419 -0.494 1.00 95.06 85 LEU A C 1
ATOM 693 O O . LEU A 1 85 ? -7.116 -4.306 -1.690 1.00 95.06 85 LEU A O 1
ATOM 697 N N . MET A 1 86 ? -6.046 -3.551 0.131 1.00 94.69 86 MET A N 1
ATOM 698 C CA . MET A 1 86 ? -5.434 -2.404 -0.543 1.00 94.69 86 MET A CA 1
ATOM 699 C C . MET A 1 86 ? -4.447 -2.837 -1.633 1.00 94.69 86 MET A C 1
ATOM 701 O O . MET A 1 86 ? -4.551 -2.327 -2.744 1.00 94.69 86 MET A O 1
ATOM 705 N N . ILE A 1 87 ? -3.575 -3.823 -1.372 1.00 91.38 87 ILE A N 1
ATOM 706 C CA . ILE A 1 87 ? -2.616 -4.366 -2.359 1.00 91.38 87 ILE A CA 1
ATOM 707 C C . ILE A 1 87 ? -3.332 -4.827 -3.631 1.00 91.38 87 ILE A C 1
ATOM 709 O O . ILE A 1 87 ? -2.865 -4.547 -4.738 1.00 91.38 87 ILE A O 1
ATOM 713 N N . SER A 1 88 ? -4.473 -5.510 -3.482 1.00 89.25 88 SER A N 1
ATOM 714 C CA . SER A 1 88 ? -5.264 -6.012 -4.615 1.00 89.25 88 SER A CA 1
ATOM 715 C C . SER A 1 88 ? -5.892 -4.905 -5.476 1.00 89.25 88 SER A C 1
ATOM 717 O O . SER A 1 88 ? -6.249 -5.150 -6.626 1.00 89.25 88 SER A O 1
ATOM 719 N N . ASN A 1 89 ? -5.985 -3.682 -4.945 1.00 91.88 89 ASN A N 1
ATOM 720 C CA . ASN A 1 89 ? -6.563 -2.512 -5.606 1.00 91.88 89 ASN A CA 1
ATOM 721 C C . ASN A 1 89 ? -5.525 -1.413 -5.901 1.00 91.88 89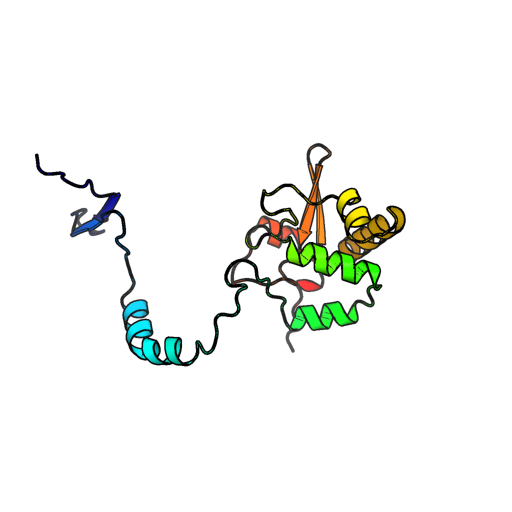 ASN A C 1
ATOM 723 O O . ASN A 1 89 ? -5.881 -0.298 -6.286 1.00 91.88 89 ASN A O 1
ATOM 727 N N . THR A 1 90 ? -4.233 -1.691 -5.723 1.00 91.19 90 THR A N 1
ATOM 728 C CA . THR A 1 90 ? -3.174 -0.742 -6.069 1.00 91.19 90 THR A CA 1
ATOM 729 C C . THR A 1 90 ? -2.924 -0.745 -7.575 1.00 91.19 90 THR A C 1
ATOM 731 O O . THR A 1 90 ? -2.586 -1.763 -8.182 1.00 91.19 90 THR A O 1
ATOM 734 N N . HIS A 1 91 ? -3.000 0.433 -8.185 1.00 87.38 91 HIS A N 1
ATOM 735 C CA . HIS A 1 91 ? -2.641 0.658 -9.578 1.00 87.38 91 HIS A CA 1
ATOM 736 C C . HIS A 1 91 ? -1.128 0.623 -9.778 1.00 87.38 91 HIS A C 1
ATOM 738 O O . HIS A 1 91 ? -0.382 1.410 -9.198 1.00 87.38 91 HIS A O 1
ATOM 744 N N . TYR A 1 92 ? -0.690 -0.238 -10.694 1.00 78.00 92 TYR A N 1
ATOM 745 C CA . TYR A 1 92 ? 0.716 -0.532 -10.985 1.00 78.00 92 TYR A CA 1
ATOM 746 C C . TYR A 1 92 ? 1.617 0.696 -11.204 1.00 78.00 92 TYR A C 1
ATOM 748 O O . TYR A 1 92 ? 2.707 0.761 -10.649 1.00 78.00 92 TYR A O 1
ATOM 756 N N . LYS A 1 93 ? 1.193 1.659 -12.036 1.00 79.12 93 LYS A N 1
ATOM 757 C CA . LYS A 1 93 ? 2.052 2.791 -12.440 1.00 79.12 93 LYS A CA 1
ATOM 758 C C . LYS A 1 93 ? 2.030 3.946 -11.444 1.00 79.12 93 LYS A C 1
ATOM 760 O O . LYS A 1 93 ? 3.015 4.663 -11.308 1.00 79.12 93 LYS A O 1
ATOM 765 N N . SER A 1 94 ? 0.875 4.181 -10.830 1.00 87.00 94 SER A N 1
ATOM 766 C CA . SER A 1 94 ? 0.624 5.368 -10.012 1.00 87.00 94 SER A CA 1
ATOM 767 C C . SER A 1 94 ? 0.744 5.101 -8.516 1.00 87.00 94 SER A C 1
ATOM 769 O O . SER A 1 94 ? 0.807 6.059 -7.753 1.00 87.00 94 SER A O 1
ATOM 771 N N . GLY A 1 95 ? 0.725 3.834 -8.090 1.00 89.81 95 GLY A N 1
ATOM 772 C CA . GLY A 1 95 ? 0.600 3.449 -6.685 1.00 89.81 95 GLY A CA 1
ATOM 773 C C . GLY A 1 95 ? -0.767 3.780 -6.080 1.00 89.81 95 GLY A C 1
ATOM 774 O O . GLY A 1 95 ? -0.959 3.574 -4.889 1.00 89.81 95 GLY A O 1
ATOM 775 N N . LEU A 1 96 ? -1.719 4.305 -6.862 1.00 93.44 96 LEU A N 1
ATOM 776 C CA . LEU A 1 96 ? -3.034 4.715 -6.371 1.00 93.44 96 LEU A CA 1
ATOM 777 C C . LEU A 1 96 ? -3.852 3.493 -5.946 1.00 93.44 96 LEU A C 1
ATOM 779 O O . LEU A 1 96 ? -4.033 2.577 -6.739 1.00 93.44 96 LEU A O 1
ATOM 783 N N . ILE A 1 97 ? -4.408 3.518 -4.740 1.00 94.88 97 ILE A N 1
ATOM 784 C CA . ILE A 1 97 ? -5.335 2.494 -4.255 1.00 94.88 97 ILE A CA 1
ATOM 785 C C . ILE A 1 97 ? -6.753 2.907 -4.661 1.00 94.88 97 ILE A C 1
ATOM 787 O O . ILE A 1 97 ? -7.343 3.840 -4.104 1.00 94.88 97 ILE A O 1
ATOM 791 N N . ALA A 1 98 ? -7.283 2.244 -5.684 1.00 94.56 98 ALA A N 1
ATOM 792 C CA . ALA A 1 98 ? -8.550 2.588 -6.314 1.00 94.56 98 ALA A CA 1
ATOM 793 C C . ALA A 1 98 ? -9.183 1.366 -6.980 1.00 94.56 98 ALA A C 1
ATOM 795 O O . ALA A 1 98 ? -8.503 0.418 -7.365 1.00 94.56 98 ALA A O 1
ATOM 796 N N . PHE A 1 99 ? -10.493 1.423 -7.193 1.00 92.06 99 PHE A N 1
ATOM 797 C CA . PHE A 1 99 ? -11.183 0.443 -8.020 1.00 92.06 99 PHE A CA 1
ATOM 798 C C . PHE A 1 99 ? -10.648 0.452 -9.463 1.00 92.06 99 PHE A C 1
ATOM 800 O O . PHE A 1 99 ? -9.953 1.378 -9.899 1.00 92.06 99 PHE A O 1
ATOM 807 N N . GLY A 1 100 ? -11.023 -0.561 -10.250 1.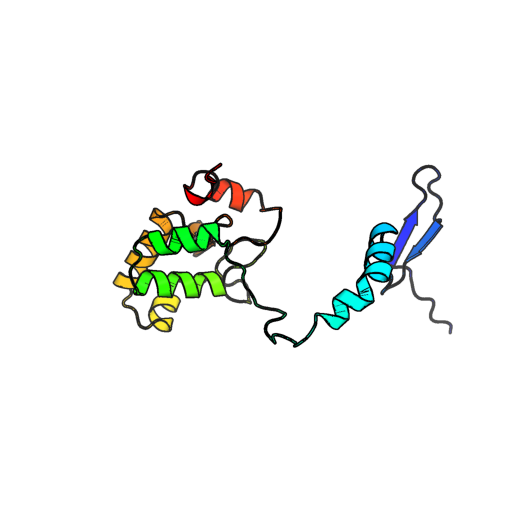00 85.12 100 GLY A N 1
ATOM 808 C CA . GLY A 1 100 ? -10.613 -0.673 -11.656 1.00 85.12 100 GLY A CA 1
ATOM 809 C C . GLY A 1 100 ? -11.005 0.528 -12.534 1.00 85.12 100 GLY A C 1
ATOM 810 O O . GLY A 1 100 ? -10.350 0.784 -13.537 1.00 85.12 100 GLY A O 1
ATOM 811 N N . ASN A 1 101 ? -12.019 1.302 -12.134 1.00 87.12 101 ASN A N 1
ATOM 812 C CA . ASN A 1 101 ? -12.459 2.536 -12.798 1.00 87.12 101 ASN A CA 1
ATOM 813 C C . ASN A 1 101 ? -11.745 3.811 -12.288 1.00 87.12 101 ASN A C 1
ATOM 815 O O . ASN A 1 101 ? -12.201 4.917 -12.568 1.00 87.12 101 ASN A O 1
ATOM 819 N N . ASN A 1 102 ? -10.656 3.672 -11.524 1.00 86.25 102 ASN A N 1
ATOM 820 C CA . ASN A 1 102 ? -9.888 4.756 -10.894 1.00 86.25 102 ASN A CA 1
ATOM 821 C C . ASN A 1 102 ? -10.618 5.553 -9.799 1.00 86.25 102 ASN A C 1
ATOM 823 O O . ASN A 1 102 ? -10.089 6.566 -9.332 1.00 86.25 102 ASN A O 1
ATOM 827 N N . GLN A 1 103 ? -11.794 5.116 -9.341 1.00 90.12 103 GLN A N 1
ATOM 828 C CA . GLN A 1 103 ? -12.408 5.721 -8.161 1.00 90.12 103 GLN A CA 1
ATOM 829 C C . GLN A 1 103 ? -11.632 5.313 -6.896 1.00 90.12 103 GLN A C 1
ATOM 831 O O . GLN A 1 103 ? -11.456 4.114 -6.662 1.00 90.12 103 GLN A O 1
ATOM 836 N N . PRO A 1 104 ? -11.151 6.273 -6.078 1.00 92.81 104 PRO A N 1
ATOM 837 C CA . PRO A 1 104 ? -10.414 5.961 -4.858 1.00 92.81 104 PRO A CA 1
ATOM 838 C C . PRO A 1 104 ? -11.246 5.128 -3.887 1.00 92.81 104 PRO A C 1
ATOM 840 O O . PRO A 1 104 ? -12.423 5.416 -3.662 1.00 92.81 104 PRO A O 1
ATOM 843 N N . ILE A 1 105 ? -10.610 4.134 -3.272 1.00 93.75 105 ILE A N 1
ATOM 844 C CA . ILE A 1 105 ? -11.239 3.372 -2.196 1.00 93.75 105 ILE A CA 1
ATOM 845 C C . ILE A 1 105 ? -11.336 4.260 -0.954 1.00 93.75 105 ILE A C 1
ATOM 847 O O . ILE A 1 105 ? -10.359 4.895 -0.552 1.00 93.75 105 ILE A O 1
ATOM 851 N N . ASN A 1 106 ? -12.517 4.292 -0.338 1.00 94.19 106 ASN A N 1
ATOM 852 C CA . ASN A 1 106 ? -12.763 5.028 0.897 1.00 94.19 106 ASN A CA 1
ATOM 853 C C . ASN A 1 106 ? -12.881 4.082 2.106 1.00 94.19 106 ASN A C 1
ATOM 855 O O . ASN A 1 106 ? -13.066 2.871 1.969 1.00 94.19 106 ASN A O 1
ATOM 859 N N . LYS A 1 107 ? -12.753 4.653 3.308 1.00 96.06 107 LYS A N 1
ATOM 860 C CA . LYS A 1 107 ? -12.767 3.902 4.572 1.00 96.06 107 LYS A CA 1
ATOM 861 C C . LYS A 1 107 ? -14.112 3.233 4.863 1.00 96.06 107 LYS A C 1
ATOM 863 O O . LYS A 1 107 ? -14.140 2.151 5.446 1.00 96.06 107 LYS A O 1
ATOM 868 N N . GLU A 1 108 ? -15.205 3.862 4.440 1.00 96.56 108 GLU A N 1
ATOM 869 C CA . GLU A 1 108 ? -16.564 3.340 4.605 1.00 96.56 108 GLU A CA 1
ATOM 870 C C . GLU A 1 108 ? -16.707 1.999 3.881 1.00 96.56 108 GLU A C 1
ATOM 872 O O . GLU A 1 108 ? -17.071 0.986 4.475 1.00 96.56 108 GLU A O 1
ATOM 877 N N . TRP A 1 109 ? -16.294 1.963 2.613 1.00 96.56 109 TRP A N 1
ATOM 878 C CA . TRP A 1 109 ? -16.312 0.756 1.802 1.00 96.56 109 TRP A CA 1
ATOM 879 C C . TRP A 1 109 ? -15.419 -0.344 2.379 1.00 96.56 109 TRP A C 1
ATOM 881 O O . TRP A 1 109 ? -15.842 -1.494 2.422 1.00 96.56 109 TRP A O 1
ATOM 891 N N . ILE A 1 110 ? -14.218 -0.012 2.871 1.00 97.69 110 ILE A N 1
ATOM 892 C CA . ILE A 1 110 ? -13.327 -0.998 3.513 1.00 97.69 110 ILE A CA 1
ATOM 893 C C . ILE A 1 110 ? -14.001 -1.608 4.749 1.00 97.69 110 ILE A C 1
ATOM 895 O O . ILE A 1 110 ? -13.965 -2.825 4.929 1.00 97.69 110 ILE A O 1
ATOM 899 N N . SER A 1 111 ? -14.627 -0.770 5.581 1.00 98.06 111 SER A N 1
ATOM 900 C CA . SER A 1 111 ? -15.317 -1.205 6.801 1.00 98.06 111 SER A CA 1
ATOM 901 C C . SER A 1 111 ? -16.435 -2.191 6.474 1.00 98.06 111 SER A C 1
ATOM 903 O O . SER A 1 111 ? -16.474 -3.285 7.035 1.00 98.06 111 SER A O 1
ATOM 905 N N . ILE A 1 112 ? -17.284 -1.842 5.502 1.00 97.88 112 ILE A N 1
ATOM 906 C CA . ILE A 1 112 ? -18.389 -2.690 5.041 1.00 97.88 112 ILE A CA 1
ATOM 907 C C . ILE A 1 112 ? -17.855 -3.989 4.426 1.00 97.88 112 ILE A C 1
ATOM 909 O O . ILE A 1 112 ? -18.302 -5.072 4.793 1.00 97.88 112 ILE A O 1
ATOM 913 N N . ASN A 1 113 ? -16.874 -3.899 3.524 1.00 96.94 113 ASN A N 1
ATOM 914 C CA . ASN A 1 113 ? -16.353 -5.050 2.788 1.00 96.94 113 ASN A CA 1
ATOM 915 C C . ASN A 1 113 ? -15.668 -6.081 3.700 1.00 96.94 113 ASN A C 1
ATOM 917 O O . ASN A 1 113 ? -15.764 -7.280 3.452 1.00 96.94 113 ASN A O 1
ATOM 921 N N . LEU A 1 114 ? -15.001 -5.628 4.765 1.00 97.56 114 LEU A N 1
ATOM 922 C CA . LEU A 1 114 ? -14.301 -6.505 5.705 1.00 97.56 114 LEU A CA 1
ATOM 923 C C . LEU A 1 114 ? -15.112 -6.841 6.966 1.00 97.56 114 LEU A C 1
ATOM 925 O O . LEU A 1 114 ? -14.629 -7.628 7.788 1.00 97.56 114 LEU A O 1
ATOM 929 N N . GLY A 1 115 ? -16.310 -6.272 7.136 1.00 97.75 115 GLY A N 1
ATOM 930 C CA . GLY A 1 115 ? -17.113 -6.431 8.351 1.00 97.75 115 GLY A CA 1
ATOM 931 C C . GLY A 1 115 ? -16.423 -5.860 9.595 1.00 97.75 115 GLY A C 1
ATOM 932 O O . GLY A 1 115 ? -16.462 -6.469 10.662 1.00 97.75 115 GLY A O 1
ATOM 933 N N . LEU A 1 116 ? -15.722 -4.734 9.450 1.00 98.06 116 LEU A N 1
ATOM 934 C CA . LEU A 1 116 ? -15.011 -4.051 10.532 1.00 98.06 116 LEU A CA 1
ATOM 935 C C . LEU A 1 116 ? -15.793 -2.820 10.994 1.00 98.06 116 LEU A C 1
ATOM 937 O O . LEU A 1 116 ? -16.478 -2.170 10.207 1.00 98.06 116 LEU A O 1
ATOM 941 N N . THR A 1 117 ? -15.646 -2.453 12.268 1.00 98.19 117 THR A N 1
ATOM 942 C CA . THR A 1 117 ? -16.175 -1.168 12.746 1.00 98.19 117 THR A CA 1
ATOM 943 C C . THR A 1 117 ? -15.409 -0.011 12.100 1.00 98.19 117 THR A C 1
ATOM 945 O O . THR A 1 117 ? -14.202 -0.127 11.870 1.00 98.19 117 THR A O 1
ATOM 948 N N . GLN A 1 118 ? -16.072 1.131 11.882 1.00 97.81 118 GLN A N 1
ATOM 949 C CA . GLN A 1 118 ? -15.413 2.344 11.372 1.00 97.81 118 GLN A CA 1
ATOM 950 C C . GLN A 1 118 ? -14.184 2.716 12.214 1.00 97.81 118 GLN A C 1
ATOM 952 O O . GLN A 1 118 ? -13.113 2.961 11.666 1.00 97.81 118 GLN A O 1
ATOM 957 N N . LYS A 1 119 ? -14.293 2.638 13.549 1.00 98.12 119 LYS A N 1
ATOM 958 C CA . LYS A 1 119 ? -13.182 2.901 14.478 1.00 98.12 119 LYS A CA 1
ATOM 959 C C . LYS A 1 119 ? -11.993 1.963 14.250 1.00 98.12 119 LYS A C 1
ATOM 961 O O . LYS A 1 119 ? -10.848 2.411 14.259 1.00 98.12 119 LYS A O 1
ATOM 966 N N . THR A 1 120 ? -12.243 0.667 14.055 1.00 98.38 120 THR A N 1
ATOM 967 C CA . THR A 1 120 ? -11.187 -0.306 13.740 1.00 98.38 120 THR A CA 1
ATOM 968 C C . THR A 1 120 ? -10.531 0.031 12.409 1.00 98.38 120 THR A C 1
ATOM 970 O O . THR A 1 120 ? -9.308 0.101 12.350 1.00 98.38 120 THR A O 1
ATOM 973 N N . THR A 1 121 ? -11.320 0.299 11.369 1.00 98.38 121 THR A N 1
ATOM 974 C CA . THR A 1 121 ? -10.802 0.670 10.048 1.00 98.38 121 THR A CA 1
ATOM 975 C C . THR A 1 121 ? -9.966 1.946 10.103 1.00 98.38 121 THR A C 1
ATOM 977 O O . THR A 1 121 ? -8.872 1.983 9.545 1.00 98.38 121 THR A O 1
ATOM 980 N N . ASP A 1 122 ? -10.435 2.976 10.807 1.00 98.12 122 ASP A N 1
ATOM 981 C CA . ASP A 1 122 ? -9.715 4.236 10.987 1.00 98.12 122 ASP A CA 1
ATOM 982 C C . ASP A 1 122 ? -8.369 4.035 11.675 1.00 98.12 122 ASP A C 1
ATOM 984 O O . ASP A 1 122 ? -7.348 4.516 11.178 1.00 98.12 122 ASP A O 1
ATOM 988 N N . ASN A 1 123 ? -8.362 3.293 12.784 1.00 98.31 123 ASN A N 1
ATOM 989 C CA . ASN A 1 123 ? -7.142 2.985 13.522 1.00 98.31 123 ASN A CA 1
ATOM 990 C C . ASN A 1 123 ? -6.171 2.167 12.671 1.00 98.31 123 ASN A C 1
ATOM 992 O O . ASN A 1 123 ? -4.993 2.500 12.610 1.00 98.31 123 ASN A O 1
ATOM 996 N N . SER A 1 124 ? -6.658 1.145 11.966 1.00 98.44 124 SER A N 1
ATOM 997 C CA . SER A 1 124 ? -5.814 0.312 11.112 1.00 98.44 124 SER A CA 1
ATOM 998 C C . SER A 1 124 ? -5.217 1.104 9.949 1.00 98.44 124 SER A C 1
ATOM 1000 O O . SER A 1 124 ? -4.025 0.991 9.683 1.00 98.44 124 SER A O 1
ATOM 1002 N N . ILE A 1 125 ? -6.004 1.951 9.277 1.00 98.19 125 ILE A N 1
ATOM 1003 C CA . ILE A 1 125 ? -5.496 2.820 8.205 1.00 98.19 125 ILE A CA 1
ATOM 1004 C C . ILE A 1 125 ? -4.464 3.801 8.756 1.00 98.19 125 ILE A C 1
ATOM 1006 O O . ILE A 1 125 ? -3.425 3.998 8.127 1.00 98.19 125 ILE A O 1
ATOM 1010 N N . LYS A 1 126 ? -4.713 4.380 9.936 1.00 98.25 126 LYS A N 1
ATOM 1011 C CA . LYS A 1 126 ? -3.740 5.235 10.616 1.00 98.25 126 LYS A CA 1
ATOM 1012 C C . LYS A 1 126 ? -2.439 4.478 10.886 1.00 98.25 126 LYS A C 1
ATOM 1014 O O . LYS A 1 126 ? -1.388 4.982 10.512 1.00 98.25 126 LYS A O 1
ATOM 1019 N N . THR A 1 127 ? -2.497 3.255 11.419 1.00 98.25 127 THR A N 1
ATOM 1020 C CA . THR A 1 127 ? -1.301 2.419 11.601 1.00 98.25 127 THR A CA 1
ATOM 1021 C C . THR A 1 127 ? -0.555 2.230 10.281 1.00 98.25 127 THR A C 1
ATOM 1023 O O . THR A 1 127 ? 0.653 2.434 10.233 1.00 98.25 127 THR A O 1
ATOM 1026 N N . LEU A 1 128 ? -1.239 1.879 9.187 1.00 97.88 128 LEU A N 1
ATOM 1027 C CA . LEU A 1 128 ? -0.576 1.676 7.893 1.00 97.88 128 LEU A CA 1
ATOM 1028 C C . LEU A 1 128 ? 0.105 2.957 7.371 1.00 97.88 128 LEU A C 1
ATOM 1030 O O . LEU A 1 128 ? 1.180 2.870 6.772 1.00 97.88 128 LEU A O 1
ATOM 1034 N N . ILE A 1 129 ? -0.483 4.131 7.624 1.00 97.38 129 ILE A N 1
ATOM 1035 C CA . ILE A 1 129 ? 0.116 5.438 7.308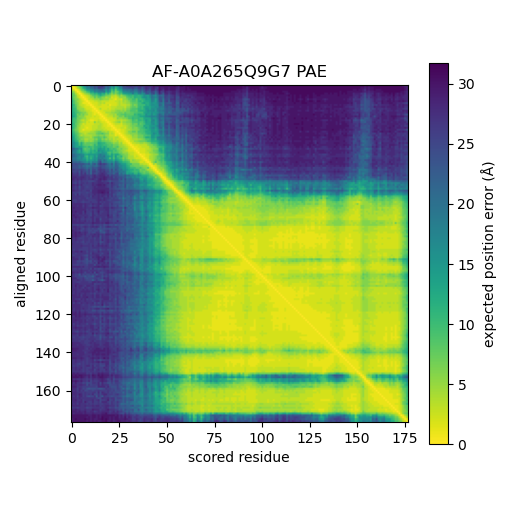 1.00 97.38 129 ILE A CA 1
ATOM 1036 C C . ILE A 1 129 ? 1.340 5.700 8.191 1.00 97.38 129 ILE A C 1
ATOM 1038 O O . ILE A 1 129 ? 2.423 5.963 7.671 1.00 97.38 129 ILE A O 1
ATOM 1042 N N . ASP A 1 130 ? 1.199 5.568 9.511 1.00 96.44 130 ASP A N 1
ATOM 1043 C CA . ASP A 1 130 ? 2.261 5.836 10.491 1.00 96.44 130 ASP A CA 1
ATOM 1044 C C . ASP A 1 130 ? 3.470 4.907 10.279 1.00 96.44 130 ASP A C 1
ATOM 1046 O O . ASP A 1 130 ? 4.623 5.284 10.489 1.00 96.44 130 ASP A O 1
ATOM 1050 N N . ARG A 1 131 ? 3.223 3.685 9.795 1.00 95.69 131 ARG A N 1
ATOM 1051 C CA . ARG A 1 131 ? 4.259 2.706 9.438 1.00 95.69 131 ARG A CA 1
ATOM 1052 C C . ARG A 1 131 ? 4.888 2.956 8.069 1.00 95.69 131 ARG A C 1
ATOM 1054 O O . ARG A 1 131 ? 5.804 2.218 7.699 1.00 95.69 131 ARG A O 1
ATOM 1061 N N . GLY A 1 132 ? 4.422 3.955 7.322 1.00 95.12 132 GLY A N 1
ATOM 1062 C CA . GLY A 1 132 ? 4.892 4.303 5.981 1.00 95.12 132 GLY A CA 1
ATOM 1063 C C . GLY A 1 132 ? 4.561 3.255 4.918 1.00 95.12 132 GLY A C 1
ATOM 1064 O O . GLY A 1 132 ? 5.246 3.200 3.899 1.00 95.12 132 GLY A O 1
ATOM 1065 N N . ILE A 1 133 ? 3.573 2.391 5.168 1.00 95.81 133 ILE A N 1
ATOM 1066 C CA . ILE A 1 133 ? 3.145 1.333 4.237 1.00 95.81 133 ILE A CA 1
ATOM 1067 C C . ILE A 1 133 ? 2.258 1.920 3.139 1.00 95.81 133 ILE A C 1
ATOM 1069 O O . ILE A 1 133 ? 2.360 1.545 1.971 1.00 95.81 133 ILE A O 1
ATOM 1073 N N . ILE A 1 134 ? 1.421 2.882 3.514 1.00 96.69 134 ILE A N 1
ATOM 1074 C CA . ILE A 1 134 ? 0.628 3.689 2.595 1.00 96.69 134 ILE A CA 1
ATOM 1075 C C . ILE A 1 134 ? 0.827 5.169 2.915 1.00 96.69 134 ILE A C 1
ATOM 1077 O O . ILE A 1 134 ? 1.283 5.532 3.995 1.00 96.69 134 ILE A O 1
ATOM 1081 N N . ALA A 1 135 ? 0.437 6.027 1.986 1.00 96.56 135 ALA A N 1
ATOM 1082 C CA . ALA A 1 135 ? 0.369 7.464 2.185 1.00 96.56 135 ALA A CA 1
ATOM 1083 C C . ALA A 1 135 ? -1.039 7.964 1.880 1.00 96.56 135 ALA A C 1
ATOM 1085 O O . ALA A 1 135 ? -1.730 7.433 1.007 1.00 96.56 135 ALA A O 1
ATOM 1086 N N . GLN A 1 136 ? -1.454 9.008 2.590 1.00 96.62 136 GLN A N 1
ATOM 1087 C CA . GLN A 1 136 ? -2.724 9.686 2.372 1.00 96.62 136 GLN A CA 1
ATOM 1088 C C . GLN A 1 136 ? -2.479 11.031 1.688 1.00 96.62 136 GLN A C 1
ATOM 1090 O O . GLN A 1 136 ? -1.636 11.814 2.114 1.00 96.62 136 GLN A O 1
ATOM 1095 N N . ASN A 1 137 ? -3.257 11.322 0.652 1.00 95.06 137 ASN A N 1
ATOM 1096 C CA . ASN A 1 137 ? -3.332 12.644 0.048 1.00 95.06 137 ASN A CA 1
ATOM 1097 C C . ASN A 1 137 ? -4.786 13.122 0.065 1.00 95.06 137 ASN A C 1
ATOM 1099 O O . ASN A 1 137 ? -5.692 12.367 -0.289 1.00 95.06 137 ASN A O 1
ATOM 1103 N N . ILE A 1 138 ? -5.010 14.370 0.470 1.00 94.12 138 ILE A N 1
ATOM 1104 C CA . ILE A 1 138 ? -6.337 14.983 0.491 1.00 94.12 138 ILE A CA 1
ATOM 1105 C C . ILE A 1 138 ? -6.332 16.136 -0.508 1.00 94.12 138 ILE A C 1
ATOM 1107 O O . ILE A 1 138 ? -5.533 17.059 -0.395 1.00 94.12 138 ILE A O 1
ATOM 1111 N N . THR A 1 139 ? -7.228 16.087 -1.492 1.00 91.69 139 THR A N 1
ATOM 1112 C CA . THR A 1 139 ? -7.438 17.171 -2.464 1.00 91.69 139 THR A CA 1
ATOM 1113 C C . THR A 1 139 ? -8.935 17.421 -2.598 1.00 91.69 139 THR A C 1
ATOM 1115 O O . THR A 1 139 ? -9.678 16.475 -2.853 1.00 91.69 139 THR A O 1
ATOM 1118 N N . ASN A 1 140 ? -9.397 18.667 -2.448 1.00 91.75 140 ASN A N 1
ATOM 1119 C CA . ASN A 1 140 ? -10.818 19.042 -2.556 1.00 91.75 140 ASN A CA 1
ATOM 1120 C C . ASN A 1 140 ? -11.748 18.119 -1.745 1.00 91.75 140 ASN A C 1
ATOM 1122 O O . ASN A 1 140 ? -12.705 17.562 -2.283 1.00 91.75 140 ASN A O 1
ATOM 1126 N N . HIS A 1 141 ? -11.412 17.884 -0.472 1.00 89.12 141 HIS A N 1
ATOM 1127 C CA . HIS A 1 141 ? -12.128 16.977 0.444 1.00 89.12 141 HIS A CA 1
ATOM 1128 C C . HIS A 1 141 ? -12.176 15.497 0.018 1.00 89.12 141 HIS A C 1
ATOM 1130 O O . HIS A 1 141 ? -12.810 14.680 0.681 1.00 89.12 141 HIS A O 1
ATOM 1136 N N . LYS A 1 142 ? -11.474 15.113 -1.054 1.00 89.38 142 LYS A N 1
ATOM 1137 C CA . LYS A 1 142 ? -11.350 13.722 -1.491 1.00 89.38 142 LYS A CA 1
ATOM 1138 C C . LYS A 1 142 ? -10.041 13.144 -0.988 1.00 89.38 142 LYS A C 1
ATOM 1140 O O . LYS A 1 142 ? -8.963 13.650 -1.299 1.00 89.38 142 LYS A O 1
ATOM 1145 N N . THR A 1 143 ? -10.153 12.055 -0.241 1.00 94.69 143 THR A N 1
ATOM 1146 C CA . THR A 1 143 ? -9.001 11.281 0.210 1.00 94.69 143 THR A CA 1
ATOM 1147 C C . THR A 1 143 ? -8.585 10.287 -0.869 1.00 94.69 143 THR A C 1
ATOM 1149 O O . THR A 1 143 ? -9.417 9.568 -1.420 1.00 94.69 143 THR A O 1
ATOM 1152 N N . LYS A 1 144 ? -7.287 10.235 -1.153 1.00 96.06 144 LYS A N 1
ATOM 1153 C CA . LYS A 1 144 ? -6.637 9.222 -1.981 1.00 96.06 144 LYS A CA 1
ATOM 1154 C C . LYS A 1 144 ? -5.561 8.540 -1.154 1.00 96.06 144 LYS A C 1
ATOM 1156 O O . LYS A 1 144 ? -4.835 9.210 -0.420 1.00 96.06 144 LYS A O 1
ATOM 1161 N N . TYR A 1 145 ? -5.444 7.231 -1.315 1.00 97.31 145 TYR A N 1
ATOM 1162 C CA . TYR A 1 145 ? -4.372 6.459 -0.711 1.00 97.31 145 TYR A CA 1
ATOM 1163 C C . TYR A 1 145 ? -3.410 5.983 -1.786 1.00 97.31 145 TYR A C 1
ATOM 1165 O O . TYR A 1 145 ? -3.827 5.622 -2.887 1.00 97.31 145 TYR A O 1
ATOM 1173 N N . PHE A 1 146 ? -2.129 5.985 -1.452 1.00 95.50 146 PHE A N 1
ATOM 1174 C CA . PHE A 1 146 ? -1.068 5.479 -2.306 1.00 95.50 146 PHE A CA 1
ATOM 1175 C C . PHE A 1 146 ? -0.312 4.388 -1.567 1.00 95.50 146 PHE A C 1
ATOM 1177 O O . PHE A 1 146 ? -0.040 4.531 -0.377 1.00 95.50 146 PHE A O 1
ATOM 1184 N N . PHE A 1 147 ? 0.017 3.308 -2.258 1.00 94.44 147 PHE A N 1
ATOM 1185 C CA . PHE A 1 147 ? 0.795 2.214 -1.701 1.00 94.44 147 PHE A CA 1
ATOM 1186 C C . PHE A 1 147 ? 2.291 2.478 -1.868 1.00 94.44 147 PHE A C 1
ATOM 1188 O O . PHE A 1 147 ? 2.721 3.007 -2.895 1.00 94.44 147 PHE A O 1
ATOM 1195 N N . ASN A 1 148 ? 3.088 2.092 -0.873 1.00 93.12 148 ASN A N 1
ATOM 1196 C CA . ASN A 1 148 ? 4.530 2.277 -0.924 1.00 93.12 148 ASN A CA 1
ATOM 1197 C C . ASN A 1 148 ? 5.177 1.369 -1.999 1.00 93.12 148 ASN A C 1
ATOM 1199 O O . ASN A 1 148 ? 5.123 0.139 -1.874 1.00 93.12 148 ASN A O 1
ATOM 1203 N N . PRO A 1 149 ? 5.841 1.934 -3.028 1.00 89.81 149 PRO A N 1
ATOM 1204 C CA . PRO A 1 149 ? 6.434 1.152 -4.114 1.00 89.81 149 PRO A CA 1
ATOM 1205 C C . PRO A 1 149 ? 7.674 0.353 -3.691 1.00 89.81 149 PRO A C 1
ATOM 1207 O O . PRO A 1 149 ? 8.086 -0.561 -4.403 1.00 89.81 149 PRO A O 1
ATOM 1210 N N . TYR A 1 150 ? 8.278 0.672 -2.542 1.00 88.38 150 TYR A N 1
ATOM 1211 C CA . TYR A 1 150 ? 9.364 -0.127 -1.973 1.00 88.38 150 TYR A CA 1
ATOM 1212 C C . TYR A 1 150 ? 8.858 -1.444 -1.365 1.00 88.38 150 TYR A C 1
ATOM 1214 O O . TYR A 1 150 ? 9.641 -2.372 -1.178 1.00 88.38 150 TYR A O 1
ATOM 1222 N N . ILE A 1 151 ? 7.549 -1.544 -1.099 1.00 89.25 151 ILE A N 1
ATOM 1223 C CA . ILE A 1 151 ? 6.901 -2.761 -0.598 1.00 89.25 151 ILE A CA 1
ATOM 1224 C C . ILE A 1 151 ? 6.335 -3.585 -1.755 1.00 89.25 151 ILE A C 1
ATOM 1226 O O . ILE A 1 151 ? 6.636 -4.770 -1.922 1.00 89.25 151 ILE A O 1
ATOM 1230 N N . GLN A 1 152 ? 5.507 -2.935 -2.569 1.00 81.94 152 GLN A N 1
ATOM 1231 C CA . GLN A 1 152 ? 4.874 -3.526 -3.737 1.00 81.94 152 GLN A CA 1
ATOM 1232 C C . GLN A 1 152 ? 5.669 -3.105 -4.971 1.00 81.94 152 GLN A C 1
ATOM 1234 O O . GLN A 1 152 ? 5.466 -2.026 -5.529 1.00 81.94 152 GLN A O 1
ATOM 1239 N N . TYR A 1 153 ? 6.619 -3.953 -5.360 1.00 68.94 153 TYR A N 1
ATOM 1240 C CA . TYR A 1 153 ? 7.535 -3.668 -6.453 1.00 68.94 153 TYR A CA 1
ATOM 1241 C C . TYR A 1 153 ? 6.987 -4.176 -7.766 1.00 68.94 153 TYR A C 1
ATOM 1243 O O . TYR A 1 153 ? 6.530 -5.316 -7.864 1.00 68.94 153 TYR A O 1
ATOM 1251 N N . ARG A 1 154 ? 7.115 -3.367 -8.817 1.00 59.09 154 ARG A N 1
ATOM 1252 C CA . ARG A 1 154 ? 6.839 -3.862 -10.154 1.00 59.09 154 ARG A CA 1
ATOM 1253 C C . ARG A 1 154 ? 7.566 -3.002 -11.205 1.00 59.09 154 ARG A C 1
ATOM 1255 O O . ARG A 1 154 ? 6.990 -2.151 -11.866 1.00 59.09 154 ARG A O 1
ATOM 1262 N N . GLY A 1 155 ? 8.878 -3.228 -11.322 1.00 59.31 155 GLY A N 1
ATOM 1263 C CA . GLY A 1 155 ? 9.738 -2.686 -12.385 1.00 59.31 155 GLY A CA 1
ATOM 1264 C C . GLY A 1 155 ? 10.810 -1.690 -11.922 1.00 59.31 155 GLY A C 1
ATOM 1265 O O . GLY A 1 155 ? 10.718 -1.103 -10.851 1.00 59.31 155 GLY A O 1
ATOM 1266 N N . ARG A 1 156 ? 11.831 -1.474 -12.769 1.00 66.19 156 ARG A N 1
ATOM 1267 C CA . ARG A 1 156 ? 13.037 -0.662 -12.478 1.00 66.19 156 ARG A CA 1
ATOM 1268 C C . ARG A 1 156 ? 12.762 0.811 -12.144 1.00 66.19 156 ARG A C 1
ATOM 1270 O O . ARG A 1 156 ? 13.623 1.465 -11.565 1.00 66.19 156 ARG A O 1
ATOM 1277 N N . TRP A 1 157 ? 11.597 1.335 -12.518 1.00 73.81 157 TRP A N 1
ATOM 1278 C CA . TRP A 1 157 ? 11.304 2.765 -12.488 1.00 73.81 157 TRP A CA 1
ATOM 1279 C C . TRP A 1 157 ? 10.004 3.046 -11.744 1.00 73.81 157 TRP A C 1
ATOM 1281 O O . TRP A 1 157 ? 8.981 2.419 -12.008 1.00 73.81 157 TRP A O 1
ATOM 1291 N N . ILE A 1 158 ? 10.045 4.039 -10.863 1.00 81.25 158 ILE A N 1
ATOM 1292 C CA . ILE A 1 158 ? 8.893 4.586 -10.143 1.00 81.25 158 ILE A CA 1
ATOM 1293 C C . ILE A 1 158 ? 8.711 6.044 -10.561 1.00 81.25 158 ILE A C 1
ATOM 1295 O O . ILE A 1 158 ? 9.687 6.718 -10.900 1.00 81.25 158 ILE A O 1
ATOM 1299 N N . ASN A 1 159 ? 7.473 6.546 -10.588 1.00 85.50 159 ASN A N 1
ATOM 1300 C CA . ASN A 1 159 ? 7.267 7.946 -10.954 1.00 85.50 159 ASN A CA 1
ATOM 1301 C C . ASN A 1 159 ? 7.824 8.885 -9.861 1.00 85.50 159 ASN A C 1
ATOM 1303 O O . ASN A 1 159 ? 7.933 8.517 -8.689 1.00 85.50 159 ASN A O 1
ATOM 1307 N N . LYS A 1 160 ? 8.160 10.123 -10.245 1.00 89.50 160 LYS A N 1
ATOM 1308 C CA . LYS A 1 160 ? 8.773 11.101 -9.331 1.00 89.50 160 LYS A CA 1
ATOM 1309 C C . LYS A 1 160 ? 7.887 11.399 -8.118 1.00 89.50 160 LYS A C 1
ATOM 1311 O O . LYS A 1 160 ? 8.395 11.488 -7.011 1.00 89.50 160 LYS A O 1
ATOM 1316 N N . THR A 1 161 ? 6.573 11.519 -8.302 1.00 90.12 161 THR A N 1
ATOM 1317 C CA . THR A 1 161 ? 5.638 11.825 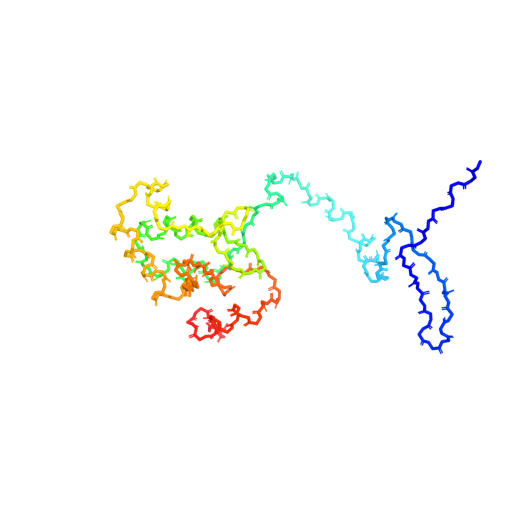-7.207 1.00 90.12 161 THR A CA 1
ATOM 1318 C C . THR A 1 161 ? 5.613 10.731 -6.141 1.00 90.12 161 THR A C 1
ATOM 1320 O O . THR A 1 161 ? 5.698 11.032 -4.956 1.00 90.12 161 THR A O 1
ATOM 1323 N N . LEU A 1 162 ? 5.523 9.466 -6.551 1.00 89.94 162 LEU A N 1
ATOM 1324 C CA . LEU A 1 162 ? 5.494 8.320 -5.648 1.00 89.94 162 LEU A CA 1
ATOM 1325 C C . LEU A 1 162 ? 6.867 8.111 -4.995 1.00 89.94 162 LEU A C 1
ATOM 1327 O O . LEU A 1 162 ? 6.934 7.815 -3.807 1.00 89.94 162 LEU A O 1
ATOM 1331 N N . TYR A 1 163 ? 7.961 8.350 -5.726 1.00 90.88 163 TYR A N 1
ATOM 1332 C CA . TYR A 1 163 ? 9.303 8.398 -5.140 1.00 90.88 163 TYR A CA 1
ATOM 1333 C C . TYR A 1 163 ? 9.398 9.444 -4.026 1.00 90.88 163 TYR A C 1
ATOM 1335 O O . TYR A 1 163 ? 9.737 9.105 -2.897 1.00 90.88 163 TYR A O 1
ATOM 1343 N N . GLU A 1 164 ? 9.048 10.699 -4.309 1.00 92.94 164 GLU A N 1
ATOM 1344 C CA . GLU A 1 164 ? 9.113 11.793 -3.333 1.00 92.94 164 GLU A CA 1
ATOM 1345 C C . GLU A 1 164 ? 8.247 11.523 -2.096 1.00 92.94 164 GLU A C 1
ATOM 1347 O O . GLU A 1 164 ? 8.645 11.848 -0.979 1.00 92.94 164 GLU A O 1
ATOM 1352 N N . MET A 1 165 ? 7.104 10.861 -2.284 1.00 92.94 165 MET A N 1
ATOM 1353 C CA . MET A 1 165 ? 6.194 10.473 -1.209 1.00 92.94 165 MET A CA 1
ATOM 1354 C C . MET A 1 165 ? 6.793 9.427 -0.255 1.00 92.94 165 MET A C 1
ATOM 1356 O O . MET A 1 165 ? 6.501 9.463 0.938 1.00 92.94 165 MET A O 1
ATOM 1360 N N . PHE A 1 166 ? 7.632 8.509 -0.752 1.00 93.19 166 PHE A N 1
ATOM 1361 C CA . PHE A 1 166 ? 8.091 7.347 0.019 1.00 93.19 166 PHE A CA 1
ATOM 1362 C C . PHE A 1 166 ? 9.606 7.271 0.263 1.00 93.19 166 PHE A C 1
ATOM 1364 O O . PHE A 1 166 ? 10.032 6.450 1.080 1.00 93.19 166 PHE A O 1
ATOM 1371 N N . LYS A 1 167 ? 10.430 8.120 -0.370 1.00 91.56 167 LYS A N 1
ATOM 1372 C CA . LYS A 1 167 ? 11.909 8.056 -0.315 1.00 91.56 167 LYS A CA 1
ATOM 1373 C C . LYS A 1 167 ? 12.506 8.128 1.092 1.00 91.56 167 LYS A C 1
ATOM 1375 O O . LYS A 1 167 ? 13.585 7.599 1.327 1.00 91.56 167 LYS A O 1
ATOM 1380 N N . AS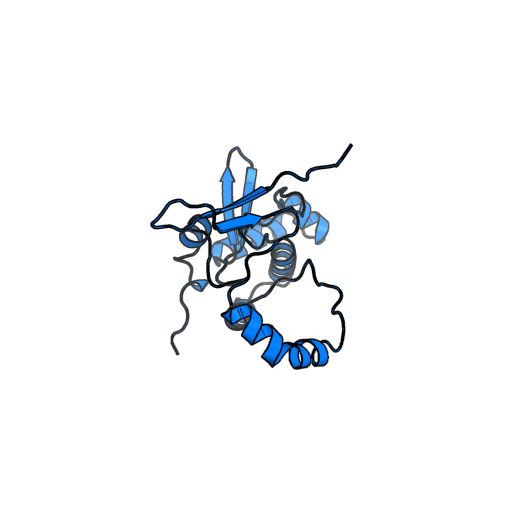N A 1 168 ? 11.803 8.766 2.026 1.00 91.31 168 ASN A N 1
ATOM 1381 C CA . ASN A 1 168 ? 12.255 8.932 3.409 1.00 91.31 168 ASN A CA 1
ATOM 1382 C C . ASN A 1 168 ? 11.691 7.864 4.359 1.00 91.31 168 ASN A C 1
ATOM 1384 O O . ASN A 1 168 ? 11.985 7.882 5.554 1.00 91.31 168 ASN A O 1
ATOM 1388 N N . THR A 1 169 ? 10.870 6.936 3.861 1.00 91.56 169 THR A N 1
ATOM 1389 C CA . THR A 1 169 ? 10.356 5.839 4.684 1.00 91.56 169 THR A CA 1
ATOM 1390 C C . THR A 1 169 ? 11.444 4.805 4.950 1.00 91.56 169 THR A C 1
ATOM 1392 O O . THR A 1 169 ? 12.368 4.630 4.158 1.00 91.56 169 THR A O 1
ATOM 1395 N N . ARG A 1 170 ? 11.326 4.061 6.054 1.00 88.62 170 ARG A N 1
ATOM 1396 C CA . ARG A 1 170 ? 12.240 2.941 6.349 1.00 88.62 170 ARG A CA 1
ATOM 1397 C C . ARG A 1 170 ? 12.251 1.867 5.256 1.00 88.62 170 ARG A C 1
ATOM 1399 O O . ARG A 1 170 ? 13.273 1.230 5.065 1.00 88.62 170 ARG A O 1
ATOM 1406 N N . TRP A 1 171 ? 11.155 1.728 4.510 1.00 88.50 171 TRP A N 1
ATOM 1407 C CA . TRP A 1 171 ? 11.028 0.791 3.392 1.00 88.50 171 TRP A CA 1
ATOM 1408 C C . TRP A 1 171 ? 11.955 1.138 2.223 1.00 88.50 171 TRP A C 1
ATOM 1410 O O . TRP A 1 171 ? 12.366 0.253 1.485 1.00 88.50 171 TRP A O 1
ATOM 1420 N N . ALA A 1 172 ? 12.313 2.417 2.066 1.00 86.75 172 ALA A N 1
ATOM 1421 C CA . ALA A 1 172 ? 13.246 2.870 1.037 1.00 86.75 172 ALA A CA 1
ATOM 1422 C C . ALA A 1 172 ? 14.711 2.528 1.355 1.00 86.75 172 ALA A C 1
ATOM 1424 O O . ALA A 1 172 ? 15.564 2.573 0.468 1.00 86.75 172 ALA A O 1
ATOM 1425 N N . LYS A 1 173 ? 15.019 2.207 2.618 1.00 78.25 173 LYS A N 1
ATOM 1426 C CA . LYS A 1 173 ? 16.362 1.843 3.064 1.00 78.25 173 LYS A CA 1
ATOM 1427 C C . LYS A 1 173 ? 16.531 0.336 2.881 1.00 78.25 173 LYS A C 1
ATOM 1429 O O . LYS A 1 173 ? 16.079 -0.446 3.713 1.00 78.25 173 LYS A O 1
ATOM 1434 N N . TYR A 1 174 ? 17.146 -0.068 1.772 1.00 64.94 174 TYR A N 1
ATOM 1435 C CA . TYR A 1 174 ? 17.617 -1.444 1.624 1.00 64.94 174 TYR A CA 1
ATOM 1436 C C . TYR A 1 174 ? 18.744 -1.696 2.627 1.00 64.94 174 TYR A C 1
ATOM 1438 O O . TYR A 1 174 ? 19.656 -0.877 2.754 1.00 64.94 174 TYR A O 1
ATOM 1446 N N . ASP A 1 175 ? 18.682 -2.830 3.325 1.00 48.50 175 ASP A N 1
ATOM 1447 C CA . ASP A 1 175 ? 19.846 -3.356 4.031 1.00 48.50 175 ASP A CA 1
ATOM 1448 C C . ASP A 1 175 ? 20.858 -3.778 2.958 1.00 48.50 175 ASP A C 1
ATOM 1450 O O . ASP A 1 175 ? 20.663 -4.776 2.266 1.00 48.50 175 ASP A O 1
ATOM 1454 N N . ASN A 1 176 ? 21.921 -2.991 2.787 1.00 41.03 176 ASN A N 1
ATOM 1455 C CA . ASN A 1 176 ? 23.137 -3.456 2.130 1.00 41.03 176 ASN A CA 1
ATOM 1456 C C . ASN A 1 176 ? 23.810 -4.443 3.095 1.00 41.03 176 ASN A C 1
ATOM 1458 O O . ASN A 1 176 ? 24.640 -4.035 3.909 1.00 41.03 176 ASN A O 1
ATOM 1462 N N . LYS A 1 177 ? 23.409 -5.711 3.063 1.00 35.03 177 LYS A N 1
ATOM 1463 C CA . LYS A 1 177 ? 24.161 -6.801 3.687 1.00 35.03 177 LYS A CA 1
ATOM 1464 C C . LYS A 1 177 ? 24.544 -7.821 2.637 1.00 35.03 177 LYS A C 1
ATOM 1466 O O . LYS A 1 177 ? 23.653 -8.187 1.842 1.00 35.03 177 LYS A O 1
#

Secondary structure (DSSP, 8-state):
----PPPSEEEE-TTT--EEEEE-TT-----HHHHHHHHHHTTHHHHT-----S-TTS-----HHHHHHHHHT---HHHHHHHHHHHHTB-TTT-EEB-TTSPBP-HHHHHHHHT--HHHHHHHHHHHHHTTSEEEEEETTEEEEEE-TTTS--SS---HHHHHHHTTSGGG-----

pLDDT: mean 82.07, std 15.45, range [35.03, 98.44]

Foldseek 3Di:
DDDPADFPDFDADPPPRDTPDTHGPPDDDDDPVRVVVCVVCVVVVVVVCPDDPVCVPQDFDFDPVLVVVVVVLPQDPLLVLLLVQQRSQQDDQAQWRAHPVRHADDLVCSCVVVVHDSVSSVVSVVSCCVQLQKHWDADPNDIIIGGQCLGGPDDDDHDPVSCVSRCPHPSVDDPPD

Solvent-accessible surface area (backbone atoms only — not comparable to full-atom values): 10940 Å² total; per-residue (Å²): 132,84,84,78,79,74,65,79,45,73,45,59,42,90,90,77,71,46,76,77,41,78,33,47,91,88,67,77,95,71,56,70,69,57,54,52,51,46,70,76,42,44,64,61,66,54,69,70,56,81,68,86,84,83,48,94,87,75,75,80,51,68,32,70,68,35,52,55,51,56,71,69,63,72,67,51,74,67,36,49,54,51,50,55,55,43,57,78,28,42,39,86,81,72,24,38,27,21,48,97,86,68,50,54,59,52,68,67,58,52,13,64,77,69,74,43,54,64,68,56,42,52,53,35,52,49,49,38,38,78,70,51,51,30,44,81,47,77,56,94,92,42,66,39,38,32,50,33,58,62,40,48,42,80,72,101,70,76,48,70,69,58,42,71,74,39,62,86,32,73,67,54,58,73,81,92,122

Nearest PDB structures (foldseek):
  3e6m-assembly2_C  TM=6.142E-01  e=2.515E-03  Ruegeria pomeroyi
  4aso-assembly1_A  TM=5.879E-01  e=1.521E-03  Bacillus thuringiensis
  1r1v-assembly2_B  TM=6.623E-01  e=1.138E-02  Staphylococcus aureus
  6j05-assembly1_B  TM=7.310E-01  e=3.315E-02  Acidithiobacillus ferrooxidans
  1u2w-assembly1_B  TM=6.466E-01  e=3.315E-02  Staphylococcus aureus

Radius of gyration: 23.03 Å; Cα contacts (8 Å, |Δi|>4): 185; chains: 1; bounding box: 42×45×71 Å